Protein AF-A0A958QA02-F1 (afdb_monomer)

Nearest PDB structures (foldseek):
  5hbj-assembly1_A  TM=3.452E-01  e=5.730E+00  Homo sapiens

Foldseek 3Di:
DKDKDFDFDDDPPDPGGHTKAFPPPRHRIAIAQDAPPDCVVPVCVPVSQVVRWGFIDDPQAPDIKIWHKFFDDQLDDDPVVCCVVLVNDDLPDDPCNDDDPCPPPGDIDTDIGGDPVRQDDPPDQKHWDKDWDWAAPDWDADPDADVVRGIDGDHDTFTQAMAAAPCCLPFLQDPVCSRVVRRDDFLPCVVRVCSQQPPCVQVSCCVPPVDRGDPDGGPVVSQCQAFADPPPQFGDPGGGGIQMARNVQDADDPVPDDLCAVVVVHSNDPSNGHDSSHDRPSSD

Secondary structure (DSSP, 8-state):
--EEE--EEPPTT-SSPEEPEETTT--S-EEEPPP---TTT-S-HHHHHHTTPEEEEPTT-SSEEEEEEEE---S----HHHHHTTS---TTS-TT-S--TTTTS--EEEEEE--GGGTPPTT--EEEE-EEEEEEEEEEEEEEEETTEEEEEEEEEEEEEEESSTTIIIIIS-HHHHHHHHTS-GGGGGGGHHHHHS-SHHHHHHHHH-------SS-HHHHIIIII--TTTT--S--SS-EEEETTSPPPPGGG--TTGGGGT-TTSTTSS--TT--SS---

Sequence (284 aa):
VTESYSVEVLKKQKRKGAKITNAFTNANSFVKPVDNIGNKSIPDYVAYANSHIYNVNIPGCGQPGRMFVGQRADPFVVNLGETFDLVNLNPLGEPDAKPNTLADKNVTSMILEVHTDCLLAQGDTTIAAWTTASLRQKQTLRNKPRFLKSAKQKGDWIQVSRLANPLVNELVIGLKDKDRFNSSSPHKDAYFATYVTNPTLPELLELLFGVTAPNQFPRTDLVSIFLTGVEGLNKTNATAELMRLNTAIAPKAAAAQSNLGVLGGDTSGYPNGRRPGDDVVEFR

pLDDT: mean 91.75, std 7.35, range [47.09, 98.31]

Radius of gyration: 21.2 Å; Cα contacts (8 Å, |Δi|>4): 455; chains: 1; bounding box: 50×54×54 Å

Structure (mmCIF, N/CA/C/O backbone):
data_AF-A0A958QA02-F1
#
_entry.id   AF-A0A958QA02-F1
#
loop_
_atom_site.group_PDB
_atom_site.id
_atom_site.type_symbol
_atom_site.label_atom_id
_atom_site.label_alt_id
_atom_site.label_comp_id
_atom_site.label_asym_id
_atom_site.label_entity_id
_atom_site.label_seq_id
_atom_site.pdbx_PDB_ins_code
_atom_site.Cartn_x
_atom_site.Cartn_y
_atom_site.Cartn_z
_atom_site.occupancy
_atom_site.B_iso_or_equiv
_atom_site.auth_seq_id
_atom_site.auth_comp_id
_atom_site.auth_asym_id
_atom_site.auth_atom_id
_atom_site.pdbx_PDB_model_num
ATOM 1 N N . VAL A 1 1 ? 1.397 17.688 23.125 1.00 72.25 1 VAL A N 1
ATOM 2 C CA . VAL A 1 1 ? 0.070 17.609 22.465 1.00 72.25 1 VAL A CA 1
ATOM 3 C C . VAL A 1 1 ? -0.301 16.145 22.406 1.00 72.25 1 VAL A C 1
ATOM 5 O O . VAL A 1 1 ? 0.544 15.370 21.986 1.00 72.25 1 VAL A O 1
ATOM 8 N N . THR A 1 2 ? -1.490 15.760 22.863 1.00 85.81 2 THR A N 1
ATOM 9 C CA . THR A 1 2 ? -1.964 14.374 22.733 1.00 85.81 2 THR A CA 1
ATOM 10 C C . THR A 1 2 ? -2.726 14.239 21.425 1.00 85.81 2 THR A C 1
ATOM 12 O O . THR A 1 2 ? -3.693 14.969 21.196 1.00 85.81 2 THR A O 1
ATOM 15 N N . GLU A 1 3 ? -2.288 13.320 20.573 1.00 92.12 3 GLU A N 1
ATOM 16 C CA . GLU A 1 3 ? -2.967 12.978 19.328 1.00 92.12 3 GLU A CA 1
ATOM 17 C C . GLU A 1 3 ? -3.761 11.683 19.509 1.00 92.12 3 GLU A C 1
ATOM 19 O O . GLU A 1 3 ? -3.373 10.791 20.265 1.00 92.12 3 GLU A O 1
ATOM 24 N N . SER A 1 4 ? -4.905 11.585 18.837 1.00 95.50 4 SER A N 1
ATOM 25 C CA . SER A 1 4 ? -5.755 10.397 18.892 1.00 95.50 4 SER A CA 1
ATOM 26 C C . SER A 1 4 ? -6.396 10.121 17.542 1.00 95.50 4 SER A C 1
ATOM 28 O O . SER A 1 4 ? -6.506 11.018 16.704 1.00 95.50 4 SER A O 1
ATOM 30 N N . TYR A 1 5 ? -6.809 8.877 17.339 1.00 96.38 5 TYR A N 1
ATOM 31 C CA . TYR A 1 5 ? -7.404 8.403 16.099 1.00 96.38 5 TYR A CA 1
ATOM 32 C C . TYR A 1 5 ? -8.546 7.419 16.376 1.00 96.38 5 TYR A C 1
ATOM 34 O O . TYR A 1 5 ? -8.660 6.842 17.457 1.00 96.38 5 TYR A O 1
ATOM 42 N N . SER A 1 6 ? -9.407 7.237 15.379 1.00 96.50 6 SER A N 1
ATOM 43 C CA . SER A 1 6 ? -10.491 6.253 15.378 1.00 96.50 6 SER A CA 1
ATOM 44 C C . SER A 1 6 ? -10.566 5.603 14.006 1.00 96.50 6 SER A C 1
ATOM 46 O O . SER A 1 6 ? -10.344 6.285 13.005 1.00 96.50 6 SER A O 1
ATOM 48 N N . VAL A 1 7 ? -10.932 4.325 13.951 1.00 95.88 7 VAL A N 1
ATOM 49 C CA . VAL A 1 7 ? -11.058 3.579 12.694 1.00 95.88 7 VAL A CA 1
ATOM 50 C C . VAL A 1 7 ? -12.475 3.038 12.561 1.00 95.88 7 VAL A C 1
ATOM 52 O O . VAL A 1 7 ? -13.070 2.566 13.532 1.00 95.88 7 VAL A O 1
ATOM 55 N N . GLU A 1 8 ? -13.023 3.121 11.352 1.00 94.81 8 GLU A N 1
ATOM 56 C CA . GLU A 1 8 ? -14.350 2.616 11.015 1.00 94.81 8 GLU A CA 1
ATOM 57 C C . GLU A 1 8 ? -14.270 1.624 9.853 1.00 94.81 8 GLU A C 1
ATOM 59 O O . GLU A 1 8 ? -13.596 1.868 8.855 1.00 94.81 8 GLU A O 1
ATOM 64 N N . VAL A 1 9 ? -15.009 0.521 9.962 1.00 93.69 9 VAL A N 1
ATOM 65 C CA . VAL A 1 9 ? -15.193 -0.469 8.901 1.00 93.69 9 VAL A CA 1
ATOM 66 C C . VAL A 1 9 ? -16.443 -0.113 8.105 1.00 93.69 9 VAL A C 1
ATOM 68 O O . VAL A 1 9 ? -17.561 -0.131 8.632 1.00 93.69 9 VAL A O 1
ATOM 71 N N . LEU A 1 10 ? -16.274 0.178 6.816 1.00 90.25 10 LEU A N 1
ATOM 72 C CA . LEU A 1 10 ? -17.378 0.449 5.896 1.00 90.25 10 LEU A CA 1
ATOM 73 C C . LEU A 1 10 ? -17.644 -0.784 5.025 1.00 90.25 10 LEU A C 1
ATOM 75 O O . LEU A 1 10 ? -16.804 -1.182 4.226 1.00 90.25 10 LEU A O 1
ATOM 79 N N . LYS A 1 11 ? -18.837 -1.381 5.144 1.00 83.81 11 LYS A N 1
ATOM 80 C CA . LYS A 1 11 ? -19.302 -2.460 4.250 1.00 83.81 11 LYS A CA 1
ATOM 81 C C . LYS A 1 11 ? -20.267 -1.890 3.203 1.00 83.81 11 LYS A C 1
ATOM 83 O O . LY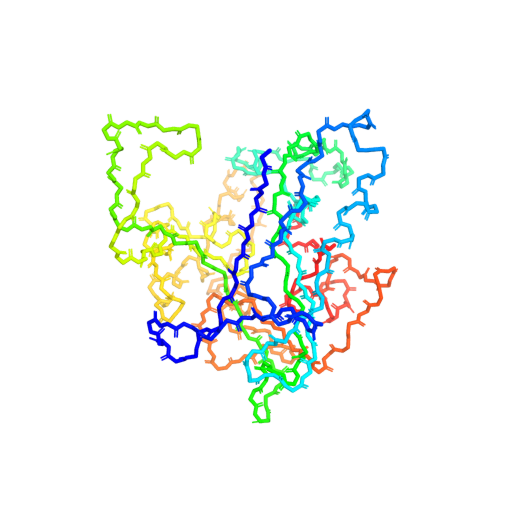S A 1 11 ? -21.168 -1.136 3.567 1.00 83.81 11 LYS A O 1
ATOM 88 N N . LYS A 1 12 ? -20.115 -2.279 1.928 1.00 71.75 12 LYS A N 1
ATOM 89 C CA . LYS A 1 12 ? -21.030 -1.960 0.804 1.00 71.75 12 LYS A CA 1
ATOM 90 C C . LYS A 1 12 ? -21.369 -0.460 0.645 1.00 71.75 12 LYS A C 1
ATOM 92 O O . LYS A 1 12 ? -22.537 -0.092 0.689 1.00 71.75 12 LYS A O 1
ATOM 97 N N . GLN A 1 13 ? -20.360 0.406 0.500 1.00 60.06 13 GLN A N 1
ATOM 98 C CA . GLN A 1 13 ? -20.522 1.862 0.282 1.00 60.06 13 GLN A CA 1
ATOM 99 C C . GLN A 1 13 ? -21.452 2.588 1.287 1.00 60.06 13 GLN A C 1
ATOM 101 O O . GLN A 1 13 ? -22.021 3.639 0.983 1.00 60.06 13 GLN A O 1
ATOM 106 N N . LYS A 1 14 ? -21.629 2.062 2.507 1.00 66.62 14 LYS A N 1
ATOM 107 C CA . LYS A 1 14 ? -22.383 2.767 3.555 1.00 66.62 14 LYS A CA 1
ATOM 108 C C . LYS A 1 14 ? -21.696 4.093 3.897 1.00 66.62 14 LYS A C 1
ATOM 110 O O . LYS A 1 14 ? -20.479 4.152 3.989 1.00 66.62 14 LYS A O 1
ATOM 115 N N . ARG A 1 15 ? -22.480 5.149 4.152 1.00 67.19 15 ARG A N 1
ATOM 116 C CA . ARG A 1 15 ? -21.966 6.486 4.533 1.00 67.19 15 ARG A CA 1
ATOM 117 C C . ARG A 1 15 ? -21.405 6.569 5.960 1.00 67.19 15 ARG A C 1
ATOM 119 O O . ARG A 1 15 ? -20.756 7.554 6.294 1.00 67.19 15 ARG A O 1
ATOM 126 N N . LYS A 1 16 ? -21.699 5.582 6.811 1.00 81.38 16 LYS A N 1
ATOM 127 C CA . LYS A 1 16 ? -21.184 5.466 8.182 1.00 81.38 16 LYS A CA 1
ATOM 128 C C . LYS A 1 16 ? -20.651 4.056 8.385 1.00 81.38 16 LYS A C 1
ATOM 130 O O . LYS A 1 16 ? -21.359 3.099 8.056 1.00 81.38 16 LYS A O 1
ATOM 135 N N . GLY A 1 17 ? -19.431 3.941 8.897 1.00 86.62 17 GLY A N 1
ATOM 136 C CA . GLY A 1 17 ? -18.848 2.652 9.232 1.00 86.62 17 GLY A CA 1
ATOM 137 C C . GLY A 1 17 ? -19.176 2.227 10.660 1.00 86.62 17 GLY A C 1
ATOM 138 O O . GLY A 1 17 ? -19.641 3.015 11.485 1.00 86.62 17 GLY A O 1
ATOM 139 N N . ALA A 1 18 ? -18.948 0.950 10.948 1.00 93.62 18 ALA A N 1
ATOM 140 C CA . ALA A 1 18 ? -18.939 0.444 12.313 1.00 93.62 18 ALA A CA 1
ATOM 141 C C . ALA A 1 18 ? -17.554 0.692 12.920 1.00 93.62 18 ALA A C 1
ATOM 143 O O . ALA A 1 18 ? -16.543 0.427 12.273 1.00 93.62 18 ALA A O 1
ATOM 144 N N . LYS A 1 19 ? -17.490 1.205 14.149 1.00 96.38 19 LYS A N 1
ATOM 145 C CA . LYS A 1 19 ? -16.215 1.549 14.790 1.00 96.38 19 LYS A CA 1
ATOM 146 C C . LYS A 1 19 ? -15.452 0.301 15.227 1.00 96.38 19 LYS A C 1
ATOM 148 O O . LYS A 1 19 ? -16.045 -0.596 15.818 1.00 96.38 19 LYS A O 1
ATOM 153 N N . ILE A 1 20 ? -14.145 0.290 14.988 1.00 97.44 20 ILE A N 1
ATOM 154 C CA . ILE A 1 20 ? -13.218 -0.626 15.659 1.00 97.44 20 ILE A CA 1
ATOM 155 C C . ILE A 1 20 ? -13.094 -0.185 17.123 1.00 97.44 20 ILE A C 1
ATOM 157 O O . ILE A 1 20 ? -12.997 1.015 17.404 1.00 97.44 20 ILE A O 1
ATOM 161 N N . THR A 1 21 ? -13.111 -1.138 18.054 1.00 98.19 21 THR A N 1
ATOM 162 C CA . THR A 1 21 ? -13.022 -0.861 19.496 1.00 98.19 21 THR A CA 1
ATOM 163 C C . THR A 1 21 ? -11.837 -1.572 20.129 1.00 98.19 21 THR A C 1
ATOM 165 O O . THR A 1 21 ? -11.432 -2.638 19.681 1.00 98.19 21 THR A O 1
ATOM 168 N N . ASN A 1 22 ? -11.280 -1.002 21.192 1.00 98.00 22 ASN A N 1
ATOM 169 C CA . ASN A 1 22 ? -10.289 -1.668 22.029 1.00 98.00 22 ASN A CA 1
ATOM 170 C C . ASN A 1 22 ? -10.894 -2.950 22.628 1.00 98.00 22 ASN A C 1
ATOM 172 O O . ASN A 1 22 ? -12.003 -2.905 23.162 1.00 98.00 22 ASN A O 1
ATOM 176 N N . ALA A 1 23 ? -10.170 -4.068 22.547 1.00 97.38 23 ALA A N 1
ATOM 177 C CA . ALA A 1 23 ? -10.667 -5.379 22.965 1.00 97.38 23 ALA A CA 1
ATOM 178 C C . ALA A 1 23 ? -10.941 -5.486 24.477 1.00 97.38 23 ALA A C 1
ATOM 180 O O . ALA A 1 23 ? -11.789 -6.272 24.887 1.00 97.38 23 ALA A O 1
ATOM 181 N N . PHE A 1 24 ? -10.262 -4.681 25.299 1.00 95.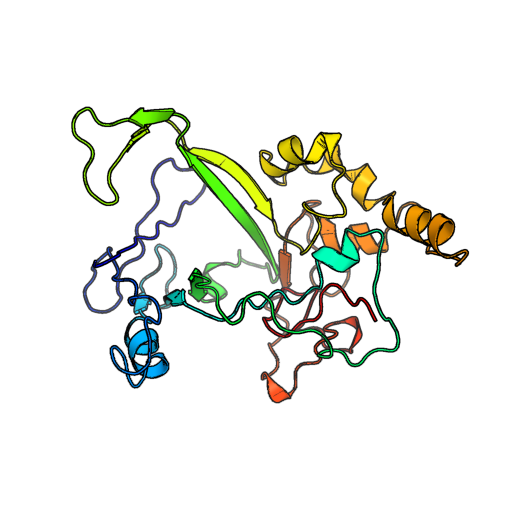88 24 PHE A N 1
ATOM 182 C CA . PHE A 1 24 ? -10.386 -4.710 26.759 1.00 95.88 24 PHE A CA 1
ATOM 183 C C . PHE A 1 24 ? -11.321 -3.624 27.292 1.00 95.88 24 PHE A C 1
ATOM 185 O O . PHE A 1 24 ? -12.119 -3.872 28.190 1.00 95.88 24 PHE A O 1
ATOM 192 N N . THR A 1 25 ? -11.225 -2.404 26.756 1.00 97.12 25 THR A N 1
ATOM 193 C CA . THR A 1 25 ? -11.946 -1.237 27.296 1.00 97.12 25 THR A CA 1
ATOM 194 C C . THR A 1 25 ? -13.200 -0.868 26.512 1.00 97.12 25 THR A C 1
ATOM 196 O O . THR A 1 25 ? -13.955 -0.004 26.951 1.00 97.12 25 THR A O 1
ATOM 199 N N . ASN A 1 26 ? -13.417 -1.460 25.332 1.00 96.94 26 ASN A N 1
ATOM 200 C CA . ASN A 1 26 ? -14.454 -1.071 24.367 1.00 96.94 26 ASN A CA 1
ATOM 201 C C . ASN A 1 26 ? -14.390 0.397 23.892 1.00 96.94 26 ASN A C 1
ATOM 203 O O . ASN A 1 26 ? -15.294 0.873 23.201 1.00 96.94 26 ASN A O 1
ATOM 207 N N . ALA A 1 27 ? -13.310 1.126 24.199 1.00 97.62 27 ALA A N 1
ATOM 208 C CA . ALA A 1 27 ? -13.096 2.475 23.691 1.00 97.62 27 ALA A CA 1
ATOM 209 C C . ALA A 1 27 ? -12.926 2.468 22.162 1.00 97.62 27 ALA A C 1
ATOM 211 O O . ALA A 1 27 ? -12.347 1.545 21.598 1.00 97.62 27 ALA A O 1
ATOM 212 N N . ASN A 1 28 ? -13.398 3.517 21.485 1.00 96.94 28 ASN A N 1
ATOM 213 C CA . ASN A 1 28 ? -13.300 3.674 20.024 1.00 96.94 28 ASN A CA 1
ATOM 214 C C . ASN A 1 28 ? -12.425 4.864 19.590 1.00 96.94 28 ASN A C 1
ATOM 216 O O . ASN A 1 28 ? -12.467 5.294 18.437 1.00 96.94 28 ASN A O 1
ATOM 220 N N . SER A 1 29 ? -11.658 5.399 20.538 1.00 97.38 29 SER A N 1
ATOM 221 C CA . SER A 1 29 ? -10.655 6.436 20.342 1.00 97.38 29 SER A CA 1
ATOM 222 C C . SER A 1 29 ? -9.355 5.931 20.948 1.00 97.38 29 SER A C 1
ATOM 224 O O . SER A 1 29 ? -9.337 5.499 22.100 1.00 97.38 29 SER A O 1
ATOM 226 N N . PHE A 1 30 ? -8.283 5.996 20.172 1.00 97.94 30 PHE A N 1
ATOM 227 C CA . PHE A 1 30 ? -6.978 5.436 20.499 1.00 97.94 30 PHE A CA 1
ATOM 228 C C . PHE A 1 30 ? -5.954 6.558 20.552 1.00 97.94 30 PHE A C 1
ATOM 230 O O . PHE A 1 30 ? -6.014 7.481 19.740 1.00 97.94 30 PHE A O 1
ATOM 237 N N . VAL A 1 31 ? -5.035 6.507 21.510 1.00 97.31 31 VAL A N 1
ATOM 238 C CA . VAL A 1 31 ? -3.968 7.505 21.618 1.00 97.31 31 VAL A CA 1
ATOM 239 C C . VAL A 1 31 ? -2.847 7.103 20.663 1.00 97.31 31 VAL A C 1
ATOM 241 O O . VAL A 1 31 ? -2.453 5.942 20.603 1.00 97.31 31 VAL A O 1
ATOM 244 N N . LYS A 1 32 ? -2.344 8.057 19.883 1.00 95.94 32 LYS A N 1
ATOM 245 C CA . LYS A 1 32 ? -1.116 7.880 19.103 1.00 95.94 32 LYS A CA 1
ATOM 246 C C . LYS A 1 32 ? 0.070 8.165 20.044 1.00 95.94 32 LYS A C 1
ATOM 248 O O . LYS A 1 32 ? 0.005 9.175 20.755 1.00 95.94 32 LYS A O 1
ATOM 253 N N . PRO A 1 33 ? 1.137 7.343 20.071 1.00 96.00 33 PRO A N 1
ATOM 254 C CA . PRO A 1 33 ? 2.356 7.717 20.770 1.00 96.00 33 PRO A CA 1
ATOM 255 C C . PRO A 1 33 ? 2.880 9.031 20.187 1.00 96.00 33 PRO A C 1
ATOM 257 O O . PRO A 1 33 ? 2.776 9.279 18.983 1.00 96.00 33 PRO A O 1
ATOM 260 N N . VAL A 1 34 ? 3.447 9.878 21.041 1.00 94.12 34 VAL A N 1
ATOM 261 C CA . VAL A 1 34 ? 4.144 11.081 20.572 1.00 94.12 34 VAL A CA 1
ATOM 262 C C . VAL A 1 34 ? 5.289 10.653 19.646 1.00 94.12 34 VAL A C 1
ATOM 264 O O . VAL A 1 34 ? 5.867 9.581 19.831 1.00 94.12 34 VAL A O 1
ATOM 267 N N . ASP A 1 35 ? 5.600 11.459 18.633 1.00 92.50 35 ASP A N 1
ATOM 268 C CA . ASP A 1 35 ? 6.756 11.206 17.766 1.00 92.50 35 ASP A CA 1
ATOM 269 C C . ASP A 1 35 ? 8.060 11.239 18.584 1.00 92.50 35 ASP A C 1
ATOM 271 O O . ASP A 1 35 ? 8.123 11.823 19.671 1.00 92.50 35 ASP A O 1
ATOM 275 N N . ASN A 1 36 ? 9.111 10.597 18.081 1.00 92.12 36 ASN A N 1
ATOM 276 C CA . ASN A 1 36 ? 10.398 10.547 18.757 1.00 92.12 36 ASN A CA 1
ATOM 277 C C . ASN A 1 36 ? 11.057 11.932 18.755 1.00 92.12 36 ASN A C 1
ATOM 279 O O . ASN A 1 36 ? 11.693 12.345 17.791 1.00 92.12 36 ASN A O 1
ATOM 283 N N . ILE A 1 37 ? 10.905 12.647 19.867 1.00 92.00 37 ILE A N 1
ATOM 284 C CA . ILE A 1 37 ? 11.483 13.978 20.099 1.00 92.00 37 ILE A CA 1
ATOM 285 C C . ILE A 1 37 ? 12.838 13.925 20.824 1.00 92.00 37 ILE A C 1
ATOM 287 O O . ILE A 1 37 ? 13.319 14.939 21.328 1.00 92.00 37 ILE A O 1
ATOM 291 N N . GLY A 1 38 ? 13.462 12.745 20.877 1.00 91.44 38 GLY A N 1
ATOM 292 C CA . GLY A 1 38 ? 14.819 12.551 21.368 1.00 91.44 38 GLY A CA 1
ATOM 293 C C . GLY A 1 38 ? 14.916 11.810 22.702 1.00 91.44 38 GLY A C 1
ATOM 294 O O . GLY A 1 38 ? 14.026 11.839 23.554 1.00 91.44 38 GLY A O 1
ATOM 295 N N . ASN A 1 39 ? 16.081 11.192 22.897 1.00 93.94 39 ASN A N 1
ATOM 296 C CA . ASN A 1 39 ? 16.377 10.271 23.997 1.00 93.94 39 ASN A CA 1
ATOM 297 C C . ASN A 1 39 ? 16.227 10.891 25.400 1.00 93.94 39 ASN A C 1
ATOM 299 O O . ASN A 1 39 ? 15.900 10.204 26.358 1.00 93.94 39 ASN A O 1
ATOM 303 N N . LYS A 1 40 ? 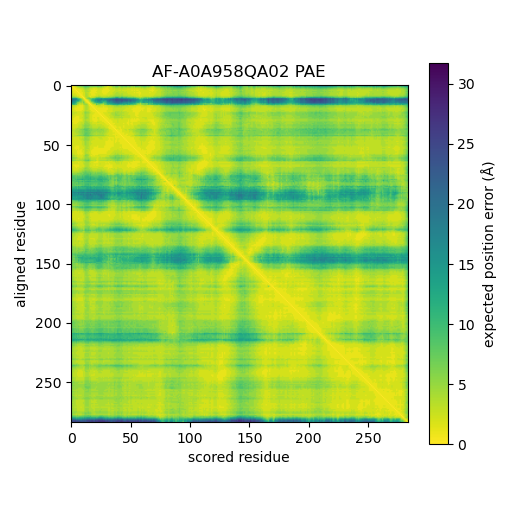16.441 12.208 25.542 1.00 95.56 40 LYS A N 1
ATOM 304 C CA . LYS A 1 40 ? 16.246 12.903 26.829 1.00 95.56 40 LYS A CA 1
ATOM 305 C C . LYS A 1 40 ? 14.775 12.958 27.248 1.00 95.56 40 LYS A C 1
ATOM 307 O O . LYS A 1 40 ? 14.487 12.975 28.438 1.00 95.56 40 LYS A O 1
ATOM 312 N N . SER A 1 41 ? 13.864 13.028 26.279 1.00 94.69 41 SER A N 1
ATOM 313 C CA . SER A 1 41 ? 12.424 13.085 26.526 1.00 94.69 41 SER A CA 1
ATOM 314 C C . SER A 1 41 ? 11.806 11.692 26.601 1.00 94.69 41 SER A C 1
ATOM 316 O O . SER A 1 41 ? 10.916 11.474 27.417 1.00 94.69 41 SER A O 1
ATOM 318 N N . ILE A 1 42 ? 12.266 10.763 25.756 1.00 94.81 42 ILE A N 1
ATOM 319 C CA . ILE A 1 42 ? 11.766 9.385 25.687 1.00 94.81 42 ILE A CA 1
ATOM 320 C C . ILE A 1 42 ? 12.973 8.436 25.550 1.00 94.81 42 ILE A C 1
ATOM 322 O O . ILE A 1 42 ? 13.394 8.163 24.426 1.00 94.81 42 ILE A O 1
ATOM 326 N N . PRO A 1 43 ? 13.552 7.952 26.667 1.00 96.19 43 PRO A N 1
ATOM 327 C CA . PRO A 1 43 ? 14.777 7.143 26.638 1.00 96.19 43 PRO A CA 1
ATOM 328 C C . PRO A 1 43 ? 14.643 5.804 25.902 1.00 96.19 43 PRO A C 1
ATOM 330 O O . PRO A 1 43 ? 15.569 5.357 25.237 1.00 96.19 43 PRO A O 1
ATOM 333 N N . ASP A 1 44 ? 13.475 5.167 25.996 1.00 96.25 44 ASP A N 1
ATOM 334 C CA . ASP A 1 44 ? 13.158 3.952 25.243 1.00 96.25 44 ASP A CA 1
ATOM 335 C C . ASP A 1 44 ? 11.921 4.197 24.378 1.00 96.25 44 ASP A C 1
ATOM 337 O O . ASP A 1 44 ? 10.779 3.898 24.745 1.00 96.25 44 ASP A O 1
ATOM 341 N N . TYR A 1 45 ? 12.155 4.815 23.217 1.00 94.56 45 TYR A N 1
ATOM 342 C CA . TYR A 1 45 ? 11.081 5.121 22.278 1.00 94.56 45 TYR A CA 1
ATOM 343 C C . TYR A 1 45 ? 10.389 3.861 21.753 1.00 94.56 45 TYR A C 1
ATOM 345 O O . TYR A 1 45 ? 9.181 3.878 21.519 1.00 94.56 45 TYR A O 1
ATOM 353 N N . VAL A 1 46 ? 11.130 2.762 21.575 1.00 93.94 46 VAL A N 1
ATOM 354 C CA . VAL A 1 46 ? 10.585 1.519 21.021 1.00 93.94 46 VAL A CA 1
ATOM 355 C C . VAL A 1 46 ? 9.604 0.894 22.006 1.00 93.94 46 VAL A C 1
ATOM 357 O O . VAL A 1 46 ? 8.465 0.619 21.621 1.00 93.94 46 VAL A O 1
ATOM 360 N N . ALA A 1 47 ? 9.986 0.735 23.276 1.00 96.94 47 ALA A N 1
ATOM 361 C CA . ALA A 1 47 ? 9.079 0.231 24.303 1.00 96.94 47 ALA A CA 1
ATOM 362 C C . ALA A 1 47 ? 7.866 1.158 24.489 1.00 96.94 47 ALA A C 1
ATOM 364 O O . ALA A 1 47 ? 6.725 0.686 24.524 1.00 96.94 47 ALA A O 1
ATOM 365 N N . TYR A 1 48 ? 8.086 2.479 24.517 1.00 96.62 48 TYR A N 1
ATOM 366 C CA . TYR A 1 48 ? 7.008 3.468 24.596 1.00 96.62 48 TYR A CA 1
ATOM 367 C C . TYR A 1 48 ? 6.019 3.341 23.430 1.00 96.62 48 TYR A C 1
ATOM 369 O O . TYR A 1 48 ? 4.812 3.212 23.649 1.00 96.62 48 TYR A O 1
ATOM 377 N N . ALA A 1 49 ? 6.497 3.321 22.187 1.00 96.44 49 ALA A N 1
ATOM 378 C CA . ALA A 1 49 ? 5.629 3.182 21.026 1.00 96.44 49 ALA A CA 1
ATOM 379 C C . ALA A 1 49 ? 4.918 1.817 21.002 1.00 96.44 49 ALA A C 1
ATOM 381 O O . ALA A 1 49 ? 3.738 1.755 20.662 1.00 96.44 49 ALA A O 1
ATOM 382 N N . ASN A 1 50 ? 5.588 0.731 21.401 1.00 97.19 50 ASN A N 1
ATOM 383 C CA . ASN A 1 50 ? 4.990 -0.607 21.449 1.00 97.19 50 ASN A CA 1
ATOM 384 C C . ASN A 1 50 ? 3.855 -0.721 22.477 1.00 97.19 50 ASN A C 1
ATOM 386 O O . ASN A 1 50 ? 2.900 -1.456 22.238 1.00 97.19 50 ASN A O 1
ATOM 390 N N . SER A 1 51 ? 3.883 0.062 23.561 1.00 96.94 51 SER A N 1
ATOM 391 C CA . SER A 1 51 ? 2.752 0.151 24.505 1.00 96.94 51 SER A CA 1
ATOM 392 C C . SER A 1 51 ? 1.470 0.755 23.900 1.00 96.94 51 SER A C 1
ATOM 394 O O . SER A 1 51 ? 0.406 0.672 24.510 1.00 96.94 51 SER A O 1
ATOM 396 N N . HIS A 1 52 ? 1.550 1.332 22.693 1.00 97.56 52 HIS A N 1
ATOM 397 C CA . HIS A 1 52 ? 0.413 1.865 21.933 1.00 97.56 52 HIS A CA 1
ATOM 398 C C . HIS A 1 52 ? -0.038 0.924 20.803 1.00 97.56 52 HIS A C 1
ATOM 400 O O . HIS A 1 52 ? -0.775 1.333 19.903 1.00 97.56 52 HIS A O 1
ATOM 406 N N . ILE A 1 53 ? 0.404 -0.337 20.823 1.00 98.12 53 ILE A N 1
ATOM 407 C CA . ILE A 1 53 ? -0.190 -1.396 20.006 1.00 98.12 53 ILE A CA 1
ATOM 408 C C . ILE A 1 53 ? -1.458 -1.862 20.718 1.00 98.12 53 ILE A C 1
ATOM 410 O O . ILE A 1 53 ? -1.418 -2.337 21.852 1.00 98.12 53 ILE A O 1
ATOM 414 N N . TYR A 1 54 ? -2.597 -1.720 20.050 1.00 98.31 54 TYR A N 1
ATOM 415 C CA . TYR A 1 54 ? -3.897 -2.043 20.622 1.00 98.31 54 TYR A CA 1
ATOM 416 C C . TYR A 1 54 ? -4.414 -3.370 20.082 1.00 98.31 54 TYR A C 1
ATOM 418 O O . TYR A 1 54 ? -4.535 -3.534 18.870 1.00 98.31 54 TYR A O 1
ATOM 426 N N . ASN A 1 55 ? -4.811 -4.273 20.978 1.00 98.31 55 ASN A N 1
ATOM 427 C CA . ASN A 1 55 ? -5.716 -5.364 20.621 1.00 98.31 55 ASN A CA 1
ATOM 428 C C . ASN A 1 55 ? -7.114 -4.782 20.399 1.00 98.31 55 ASN A C 1
ATOM 430 O O . ASN A 1 55 ? -7.597 -3.978 21.209 1.00 98.31 55 ASN A O 1
ATOM 434 N N . VAL A 1 56 ? -7.760 -5.166 19.302 1.00 98.31 56 VAL A N 1
ATOM 435 C CA . VAL A 1 56 ? -9.011 -4.555 18.856 1.00 98.31 56 VAL A CA 1
ATOM 436 C C . VAL A 1 56 ? -10.055 -5.579 18.429 1.00 98.31 56 VAL A C 1
ATOM 438 O O . VAL A 1 56 ? -9.737 -6.615 17.852 1.00 98.31 56 VAL A O 1
ATOM 441 N N . ASN A 1 57 ? -11.320 -5.235 18.657 1.00 97.88 57 ASN A N 1
ATOM 442 C CA . ASN A 1 57 ? -12.470 -5.919 18.085 1.00 97.88 57 ASN A CA 1
ATOM 443 C C . ASN A 1 57 ? -12.822 -5.248 16.752 1.00 97.88 57 ASN A C 1
ATOM 445 O O . ASN A 1 57 ? -13.115 -4.046 16.706 1.00 97.88 57 ASN A O 1
ATOM 449 N N . ILE A 1 58 ? -12.801 -6.022 15.667 1.00 96.75 58 ILE A N 1
ATOM 450 C CA . ILE A 1 58 ? -13.124 -5.545 14.319 1.00 96.75 58 ILE A CA 1
ATOM 451 C C . ILE A 1 58 ? -14.572 -5.943 13.989 1.00 96.75 58 ILE A C 1
ATOM 453 O O . ILE A 1 58 ? -14.899 -7.130 14.003 1.00 96.75 58 ILE A O 1
ATOM 457 N N . PRO A 1 59 ? -15.471 -4.992 13.670 1.00 94.62 59 PRO A N 1
ATOM 458 C CA . PRO A 1 59 ? -16.866 -5.305 13.373 1.00 94.62 59 PRO A CA 1
ATOM 459 C C . PRO A 1 59 ? -17.055 -6.349 12.264 1.00 94.62 59 PRO A C 1
ATOM 461 O O . PRO A 1 59 ? -16.706 -6.137 11.100 1.00 94.62 59 PRO A O 1
ATOM 464 N N . GLY A 1 60 ? -17.705 -7.460 12.617 1.00 91.75 60 GLY A N 1
ATOM 465 C CA . GLY A 1 60 ? -17.950 -8.578 11.707 1.00 91.75 60 GLY A CA 1
ATOM 466 C C . GLY A 1 60 ? -16.745 -9.496 11.496 1.00 91.75 60 GLY A C 1
ATOM 467 O O . GLY A 1 60 ? -16.751 -10.234 10.519 1.00 91.75 60 GLY A O 1
ATOM 468 N N . CYS A 1 61 ? -15.751 -9.432 12.380 1.00 93.94 61 CYS A N 1
ATOM 469 C CA . CYS A 1 61 ? -14.661 -10.387 12.504 1.00 93.94 61 CYS A CA 1
ATOM 470 C C . CYS A 1 61 ? -14.811 -11.112 13.847 1.00 93.94 61 CYS A C 1
ATOM 472 O O . CYS A 1 61 ? -14.966 -10.460 14.878 1.00 93.94 61 CYS A O 1
ATOM 474 N N . GLY A 1 62 ? -14.812 -12.447 13.832 1.00 93.19 62 GLY A N 1
ATOM 475 C CA . GLY A 1 62 ? -14.903 -13.250 15.058 1.00 93.19 62 GLY A CA 1
ATOM 476 C C . GLY A 1 62 ? -13.585 -13.340 15.831 1.00 93.19 62 GLY A C 1
ATOM 477 O O . GLY A 1 62 ? -13.586 -13.748 16.986 1.00 93.19 62 GLY A O 1
ATOM 478 N N . GLN A 1 63 ? -12.477 -12.951 15.196 1.00 93.44 63 GLN A N 1
ATOM 479 C CA . GLN A 1 63 ? -11.135 -12.991 15.766 1.00 93.44 63 GLN A CA 1
ATOM 480 C C . GLN A 1 63 ? -10.677 -11.583 16.174 1.00 93.44 63 GLN A C 1
ATOM 482 O O . GLN A 1 63 ? -11.041 -10.603 15.511 1.00 93.44 63 GLN A O 1
ATOM 487 N N . PRO A 1 64 ? -9.878 -11.446 17.246 1.00 92.12 64 PRO A N 1
ATOM 488 C CA . PRO A 1 64 ? -9.261 -10.170 17.578 1.00 92.12 64 PRO A CA 1
ATOM 489 C C . PRO A 1 64 ? -8.259 -9.759 16.490 1.00 92.12 64 PRO A C 1
ATOM 491 O O . PRO A 1 64 ? -7.625 -10.599 15.854 1.00 92.12 64 PRO A O 1
ATOM 494 N N . GLY A 1 65 ? -8.106 -8.452 16.293 1.00 97.25 65 GLY A N 1
ATOM 495 C CA . GLY A 1 65 ? -7.040 -7.869 15.478 1.00 97.25 65 GLY A CA 1
ATOM 496 C C . GLY A 1 65 ? -6.061 -7.063 16.325 1.00 97.25 65 GLY A C 1
ATOM 497 O O . GLY A 1 65 ? -6.262 -6.873 17.530 1.00 97.25 65 GLY A O 1
ATOM 498 N N . ARG A 1 66 ? -5.030 -6.519 15.677 1.00 98.12 66 ARG A N 1
ATOM 499 C CA . ARG A 1 66 ? -4.114 -5.541 16.283 1.00 98.12 66 ARG A CA 1
ATOM 500 C C . ARG A 1 66 ? -4.068 -4.271 15.455 1.00 98.12 66 ARG A C 1
ATOM 502 O O . ARG A 1 66 ? -4.228 -4.302 14.240 1.00 98.12 66 ARG A O 1
ATOM 509 N N . MET A 1 67 ? -3.852 -3.140 16.109 1.00 97.81 67 MET A N 1
ATOM 510 C CA . MET A 1 67 ? -3.801 -1.846 15.443 1.00 97.81 67 MET A CA 1
ATOM 511 C C . MET A 1 67 ? -2.719 -0.962 16.047 1.00 97.81 67 MET A C 1
ATOM 513 O O . MET A 1 67 ? -2.526 -0.941 17.264 1.00 97.81 67 MET A O 1
ATOM 517 N N . PHE A 1 68 ? -2.039 -0.208 15.191 1.00 97.75 68 PHE A N 1
ATOM 518 C CA . PHE A 1 68 ? -1.028 0.759 15.586 1.00 97.75 68 PHE A CA 1
ATOM 519 C C . PHE A 1 68 ? -1.047 1.968 14.647 1.00 97.75 68 PHE A C 1
ATOM 521 O O . PHE A 1 68 ? -1.109 1.818 13.429 1.00 97.75 68 PHE A O 1
ATOM 528 N N . VAL A 1 69 ? -0.949 3.170 15.212 1.00 97.75 69 VAL A N 1
ATOM 529 C CA . VAL A 1 69 ? -0.646 4.395 14.464 1.00 97.75 69 VAL A CA 1
ATOM 530 C C . VAL A 1 69 ? 0.466 5.111 15.202 1.00 97.75 69 VAL A C 1
ATOM 532 O O . VAL A 1 69 ? 0.313 5.363 16.391 1.00 97.75 69 VAL A O 1
ATOM 535 N N . GLY A 1 70 ? 1.563 5.442 14.527 1.00 95.69 70 GLY A N 1
ATOM 536 C CA . GLY A 1 70 ? 2.715 6.103 15.145 1.00 95.69 70 GLY A CA 1
ATOM 537 C C . GLY A 1 70 ? 3.969 6.037 14.279 1.00 95.69 70 GLY A C 1
ATOM 538 O O . GLY A 1 70 ? 3.931 5.509 13.166 1.00 95.69 70 GLY A O 1
ATOM 539 N N . GLN A 1 71 ? 5.079 6.581 14.777 1.00 93.81 71 GLN A N 1
ATOM 540 C CA . GLN A 1 71 ? 6.313 6.673 13.998 1.00 93.81 71 GLN A CA 1
ATOM 541 C C . GLN A 1 71 ? 6.948 5.297 13.752 1.00 93.81 71 GLN A C 1
ATOM 543 O O . GLN A 1 71 ? 7.176 4.532 14.695 1.00 93.81 71 GLN A O 1
ATOM 548 N N . ARG A 1 72 ? 7.260 4.990 12.492 1.00 92.44 72 ARG A N 1
ATOM 549 C CA . ARG A 1 72 ? 8.052 3.826 12.055 1.00 92.44 72 ARG A CA 1
ATOM 550 C C . ARG A 1 72 ? 8.927 4.238 10.877 1.00 92.44 72 ARG A C 1
ATOM 552 O O . ARG A 1 72 ? 8.610 5.213 10.208 1.00 92.44 72 ARG A O 1
ATOM 559 N N . ALA A 1 73 ? 10.010 3.505 10.635 1.00 89.31 73 ALA A N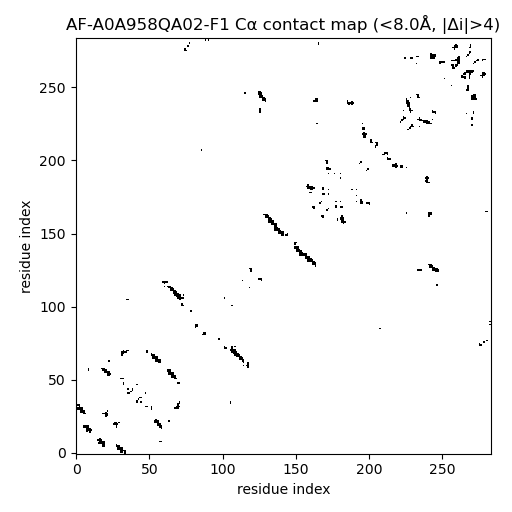 1
ATOM 560 C CA . ALA A 1 73 ? 10.758 3.659 9.392 1.00 89.31 73 ALA A CA 1
ATOM 561 C C . ALA A 1 73 ? 9.844 3.332 8.199 1.00 89.31 73 ALA A C 1
ATOM 563 O O . ALA A 1 73 ? 9.040 2.400 8.284 1.00 89.31 73 ALA A O 1
ATOM 564 N N . ASP A 1 74 ? 9.955 4.107 7.121 1.00 88.25 74 ASP A N 1
ATOM 565 C CA . ASP A 1 74 ? 9.225 3.824 5.887 1.00 88.25 74 ASP A CA 1
ATOM 566 C C . ASP A 1 74 ? 9.797 2.554 5.234 1.00 88.25 74 ASP A C 1
ATOM 568 O O . ASP A 1 74 ? 11.014 2.474 5.051 1.00 88.25 74 ASP A O 1
ATOM 572 N N . PRO A 1 75 ? 8.969 1.545 4.910 1.00 85.81 75 PRO A N 1
ATOM 573 C CA . PRO A 1 75 ? 9.439 0.328 4.261 1.00 85.81 75 PRO A CA 1
ATOM 574 C C . PRO A 1 75 ? 9.604 0.479 2.741 1.00 85.81 75 PRO A C 1
ATOM 576 O O . PRO A 1 75 ? 9.907 -0.499 2.064 1.00 85.81 75 PRO A O 1
ATOM 579 N N . PHE A 1 76 ? 9.305 1.634 2.143 1.00 84.56 76 PHE A N 1
ATOM 580 C CA . PHE A 1 76 ? 9.476 1.868 0.712 1.00 84.56 76 PHE A CA 1
ATOM 581 C C . PHE A 1 76 ? 10.835 2.509 0.419 1.00 84.56 76 PHE A C 1
ATOM 583 O O . PHE A 1 76 ? 11.020 3.718 0.538 1.00 84.56 76 PHE A O 1
ATOM 590 N N . VAL A 1 77 ? 11.792 1.662 0.040 1.00 79.44 77 VAL A N 1
ATOM 591 C CA . VAL A 1 77 ? 13.166 2.060 -0.276 1.00 79.44 77 VAL A CA 1
ATOM 592 C C . VAL A 1 77 ? 13.300 2.242 -1.785 1.00 79.44 77 VAL A C 1
ATOM 594 O O . VAL A 1 77 ? 13.141 1.289 -2.540 1.00 79.44 77 VAL A O 1
ATOM 597 N N . VAL A 1 78 ? 13.560 3.474 -2.226 1.00 79.62 78 VAL A N 1
ATOM 598 C CA . VAL A 1 78 ? 13.850 3.803 -3.630 1.00 79.62 78 VAL A CA 1
ATOM 599 C C . VAL A 1 78 ? 14.518 5.179 -3.730 1.00 79.62 78 VAL A C 1
ATOM 601 O O . VAL A 1 78 ? 14.144 6.124 -3.031 1.00 79.62 78 VAL A O 1
ATOM 604 N N . ASN A 1 79 ? 15.479 5.327 -4.644 1.00 81.06 79 ASN A N 1
ATOM 605 C CA . ASN A 1 79 ? 16.141 6.604 -4.920 1.00 81.06 79 ASN A CA 1
ATOM 606 C C . ASN A 1 79 ? 15.287 7.466 -5.860 1.00 81.06 79 ASN A C 1
ATOM 608 O O . ASN A 1 79 ? 15.625 7.633 -7.030 1.00 81.06 79 ASN A O 1
ATOM 612 N N . LEU A 1 80 ? 14.164 8.010 -5.370 1.00 81.94 80 LEU A N 1
ATOM 613 C CA . LEU A 1 80 ? 13.207 8.752 -6.212 1.00 81.94 80 LEU A CA 1
ATOM 614 C C . LEU A 1 80 ? 13.854 9.922 -6.963 1.00 81.94 80 LEU A C 1
ATOM 616 O O . LEU A 1 80 ? 13.566 10.112 -8.138 1.00 81.94 80 LEU A O 1
ATOM 620 N N . GLY A 1 81 ? 14.724 10.691 -6.301 1.00 81.19 81 GLY A N 1
ATOM 621 C CA . GLY A 1 81 ? 15.396 11.837 -6.922 1.00 81.19 81 GLY A CA 1
ATOM 622 C C . GLY A 1 81 ? 16.190 11.427 -8.159 1.00 81.19 81 GLY A C 1
ATOM 623 O O . GLY A 1 81 ? 15.921 11.922 -9.242 1.00 81.19 81 GLY A O 1
ATOM 624 N N . GLU A 1 82 ? 17.093 10.462 -8.003 1.00 82.62 82 GLU A N 1
ATOM 625 C CA . GLU A 1 82 ? 17.925 9.916 -9.084 1.00 82.62 82 GLU A CA 1
ATOM 626 C C . GLU A 1 82 ? 17.091 9.189 -10.148 1.00 82.62 82 GLU A C 1
ATOM 628 O O . GLU A 1 82 ? 17.321 9.346 -11.342 1.00 82.62 82 GLU A O 1
ATOM 633 N N . THR A 1 83 ? 16.064 8.445 -9.729 1.00 82.44 83 THR A N 1
ATOM 634 C CA . THR A 1 83 ? 15.146 7.747 -10.645 1.00 82.44 83 THR A CA 1
ATOM 635 C C . THR A 1 83 ? 14.435 8.736 -11.569 1.00 82.44 83 THR A C 1
ATOM 637 O O . THR A 1 83 ? 14.352 8.511 -12.775 1.00 82.44 83 THR A O 1
ATOM 640 N N . PHE A 1 84 ? 13.924 9.842 -11.019 1.00 82.75 84 PHE A N 1
ATOM 641 C CA . PHE A 1 84 ? 13.211 10.864 -11.790 1.00 82.75 84 PHE A CA 1
ATOM 642 C C . PHE A 1 84 ? 14.134 11.910 -12.431 1.00 82.75 84 PHE A C 1
ATOM 644 O O . PHE A 1 84 ? 13.686 12.639 -13.316 1.00 82.75 84 PHE A O 1
ATOM 651 N N . ASP A 1 85 ? 15.414 11.940 -12.064 1.00 83.19 85 ASP A N 1
ATOM 652 C CA . ASP A 1 85 ? 16.488 12.651 -12.764 1.00 83.19 85 ASP A CA 1
ATOM 653 C C . ASP A 1 85 ? 17.034 11.793 -13.917 1.00 83.19 85 ASP A C 1
ATOM 655 O O . ASP A 1 85 ? 18.209 11.454 -13.966 1.00 83.19 85 ASP A O 1
ATOM 659 N N . LEU A 1 86 ? 16.147 11.375 -14.829 1.00 82.81 86 LEU A N 1
ATOM 660 C CA . LEU A 1 86 ? 16.496 10.568 -16.008 1.00 82.81 86 LEU A CA 1
ATOM 661 C C . LEU A 1 86 ? 17.275 9.276 -15.681 1.00 82.81 86 LEU A C 1
ATOM 663 O O . LEU A 1 86 ? 18.164 8.881 -16.431 1.00 82.81 86 LEU A O 1
ATOM 667 N N . VAL A 1 87 ? 16.896 8.584 -14.599 1.00 81.56 87 VAL A N 1
ATOM 668 C CA . VAL A 1 87 ? 17.489 7.295 -14.191 1.00 81.56 87 VAL A CA 1
ATOM 669 C C . VAL A 1 87 ? 18.997 7.424 -13.909 1.00 81.56 87 VAL A C 1
ATOM 671 O O . VAL A 1 87 ? 19.821 6.633 -14.361 1.00 81.56 87 VAL A O 1
ATOM 674 N N . 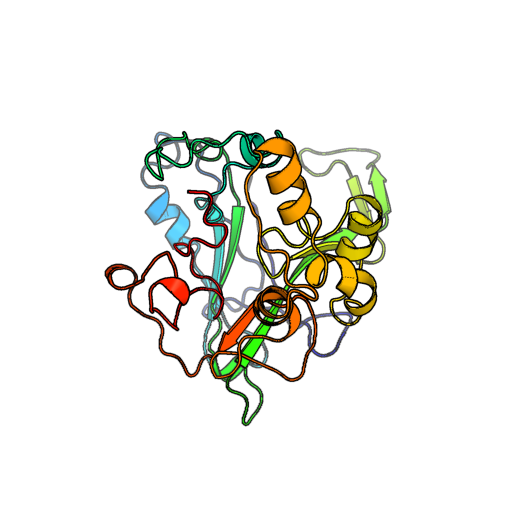ASN A 1 88 ? 19.366 8.436 -13.125 1.00 83.44 88 ASN A N 1
ATOM 675 C CA . ASN A 1 88 ? 20.736 8.745 -12.711 1.00 83.44 88 ASN A CA 1
ATOM 676 C C . ASN A 1 88 ? 21.215 7.841 -11.557 1.00 83.44 88 ASN A C 1
ATOM 678 O O . ASN A 1 88 ? 21.549 8.294 -10.461 1.00 83.44 88 ASN A O 1
ATOM 682 N N . LEU A 1 89 ? 21.177 6.532 -11.791 1.00 79.81 89 LEU A N 1
ATOM 683 C CA . LEU A 1 89 ? 21.509 5.498 -10.814 1.00 79.81 89 LEU A CA 1
ATOM 684 C C . LEU A 1 89 ? 22.918 4.939 -11.050 1.00 79.81 89 LEU A C 1
ATOM 686 O O . LEU A 1 89 ? 23.461 5.017 -12.150 1.00 79.81 89 LEU A O 1
ATOM 690 N N . ASN A 1 90 ? 23.506 4.341 -10.010 1.00 78.44 90 ASN A N 1
ATOM 691 C CA . ASN A 1 90 ? 24.726 3.542 -10.136 1.00 78.44 90 ASN A CA 1
ATOM 692 C C . ASN A 1 90 ? 24.365 2.047 -10.060 1.00 78.44 90 ASN A C 1
ATOM 694 O O . ASN A 1 90 ? 24.322 1.519 -8.947 1.00 78.44 90 ASN A O 1
ATOM 698 N N . PRO A 1 91 ? 24.128 1.370 -11.199 1.00 72.75 91 PRO A N 1
ATOM 699 C CA . PRO A 1 91 ? 23.708 -0.037 -11.220 1.00 72.75 91 PRO A CA 1
ATOM 700 C C . PRO A 1 91 ? 24.760 -0.991 -10.623 1.00 72.75 91 PRO A C 1
ATOM 702 O O . PRO A 1 91 ? 24.454 -2.051 -10.092 1.00 72.75 91 PRO A O 1
ATOM 705 N N . LEU A 1 92 ? 26.035 -0.590 -10.632 1.00 78.19 92 LEU A N 1
ATOM 706 C CA . LEU A 1 92 ? 27.135 -1.376 -10.060 1.00 78.19 92 LEU A CA 1
ATOM 707 C C . LEU A 1 92 ? 27.399 -1.061 -8.578 1.00 78.19 92 LEU A C 1
ATOM 709 O O . LEU A 1 92 ? 28.363 -1.566 -8.003 1.00 78.19 92 LEU A O 1
ATOM 713 N N . GLY A 1 93 ? 26.613 -0.166 -7.979 1.00 74.31 93 GLY A N 1
ATOM 714 C CA . GLY A 1 93 ? 26.762 0.233 -6.584 1.00 74.31 93 GLY A CA 1
ATOM 715 C C . GLY A 1 93 ? 26.204 -0.801 -5.609 1.00 74.31 93 GLY A C 1
ATOM 716 O O . GLY A 1 93 ? 25.312 -1.579 -5.938 1.00 74.31 93 GLY A O 1
ATOM 717 N N . GLU A 1 94 ? 26.698 -0.767 -4.369 1.00 79.12 94 GLU A N 1
ATOM 718 C CA . GLU A 1 94 ? 26.098 -1.555 -3.292 1.00 79.12 94 GLU A CA 1
ATOM 719 C C . GLU A 1 94 ? 24.638 -1.122 -3.044 1.00 79.12 94 GLU A C 1
ATOM 721 O O . GLU A 1 94 ? 24.329 0.071 -3.148 1.00 79.12 94 GLU A O 1
ATOM 726 N N . PRO A 1 95 ? 23.742 -2.042 -2.650 1.00 71.50 95 PRO A N 1
ATOM 727 C CA . PRO A 1 95 ? 22.305 -1.761 -2.535 1.00 71.50 95 PRO A CA 1
ATOM 728 C C . PRO A 1 95 ? 21.961 -0.642 -1.549 1.00 71.50 95 PRO A C 1
ATOM 730 O O . PRO A 1 95 ? 21.031 0.128 -1.773 1.00 71.50 95 PRO A O 1
ATOM 733 N N . ASP A 1 96 ? 22.765 -0.516 -0.494 1.00 75.56 96 ASP A N 1
ATOM 734 C CA . ASP A 1 96 ? 22.605 0.477 0.570 1.00 75.56 96 ASP A CA 1
ATOM 735 C C . ASP A 1 96 ? 23.642 1.611 0.461 1.00 75.56 96 ASP A C 1
ATOM 737 O O . ASP A 1 96 ? 23.960 2.287 1.441 1.00 75.56 96 ASP A O 1
ATOM 741 N N . ALA A 1 97 ? 24.206 1.838 -0.732 1.00 80.50 97 ALA A N 1
ATOM 742 C CA . ALA A 1 97 ? 25.239 2.855 -0.944 1.00 80.50 97 ALA A CA 1
ATOM 743 C C . ALA A 1 97 ? 24.733 4.299 -0.769 1.00 80.50 97 ALA A C 1
ATOM 745 O O . ALA A 1 97 ? 25.538 5.232 -0.686 1.00 80.50 97 ALA A O 1
ATOM 746 N N . LYS A 1 98 ? 23.411 4.511 -0.743 1.00 82.62 98 LYS A N 1
ATOM 747 C CA . LYS A 1 98 ? 22.795 5.837 -0.628 1.00 82.62 98 LYS A CA 1
ATOM 748 C C . LYS A 1 98 ? 22.239 6.077 0.780 1.00 82.62 98 LYS A C 1
ATOM 750 O O . LYS A 1 98 ? 21.589 5.199 1.343 1.00 82.62 98 LYS A O 1
ATOM 755 N N . PRO A 1 99 ? 22.438 7.279 1.356 1.00 84.19 99 PRO A N 1
ATOM 756 C CA . PRO A 1 99 ? 21.847 7.623 2.644 1.00 84.19 99 PRO A CA 1
ATOM 757 C C . PRO A 1 99 ? 20.315 7.593 2.607 1.00 84.19 99 PRO A C 1
ATOM 759 O O . PRO A 1 99 ? 19.693 8.137 1.693 1.00 84.19 99 PRO A O 1
ATOM 762 N N . ASN A 1 100 ? 19.697 7.050 3.656 1.00 85.44 100 ASN A N 1
ATOM 763 C CA . ASN A 1 100 ? 18.250 7.122 3.838 1.00 85.44 100 ASN A CA 1
ATOM 764 C C . ASN A 1 100 ? 17.815 8.569 4.141 1.00 85.44 100 ASN A C 1
ATOM 766 O O . ASN A 1 100 ? 17.973 9.061 5.259 1.00 85.44 100 ASN A O 1
ATOM 770 N N . THR A 1 101 ? 17.217 9.235 3.152 1.00 87.00 101 THR A N 1
ATOM 771 C CA . THR A 1 101 ? 16.737 10.627 3.250 1.00 87.00 101 THR A CA 1
ATOM 772 C C . THR A 1 101 ? 15.527 10.813 4.175 1.00 87.00 101 THR A C 1
ATOM 774 O O . THR A 1 101 ? 15.157 11.947 4.483 1.00 87.00 101 THR A O 1
ATOM 777 N N . LEU A 1 102 ? 14.925 9.716 4.646 1.00 88.31 102 LEU A N 1
ATOM 778 C CA . LEU A 1 102 ? 13.838 9.707 5.625 1.00 88.31 102 LEU A CA 1
ATOM 779 C C . LEU A 1 102 ? 14.319 9.422 7.055 1.00 88.31 102 LEU A C 1
ATOM 781 O O . LEU A 1 102 ? 13.511 9.500 7.979 1.00 88.31 102 LEU A O 1
ATOM 785 N N . ALA A 1 103 ? 15.601 9.100 7.268 1.00 85.56 103 ALA A N 1
ATOM 786 C CA . ALA A 1 103 ? 16.115 8.684 8.578 1.00 85.56 103 ALA A CA 1
ATOM 787 C C . ALA A 1 103 ? 15.918 9.739 9.683 1.00 85.56 103 ALA A C 1
ATOM 789 O O . ALA A 1 103 ? 15.764 9.390 10.852 1.00 85.56 103 ALA A O 1
ATOM 790 N N . ASP A 1 104 ? 15.889 11.022 9.319 1.00 83.06 104 ASP A N 1
ATOM 791 C CA . ASP A 1 104 ? 15.669 12.156 10.219 1.00 83.06 104 ASP A CA 1
ATOM 792 C C . ASP A 1 104 ? 14.234 12.719 10.141 1.00 83.06 104 ASP A C 1
ATOM 794 O O . ASP A 1 104 ? 13.962 13.813 10.644 1.00 83.06 104 ASP A O 1
ATOM 798 N N . LYS A 1 105 ? 13.306 12.002 9.492 1.00 88.06 105 LYS A N 1
ATOM 799 C CA . LYS A 1 105 ? 11.917 12.431 9.285 1.00 88.06 105 LYS A CA 1
ATOM 800 C C . LYS A 1 105 ? 10.938 11.624 10.135 1.00 88.06 105 LYS A C 1
ATOM 802 O O . LYS A 1 105 ? 11.100 10.430 10.388 1.00 88.06 105 LYS A O 1
ATOM 807 N N . ASN A 1 106 ? 9.849 12.278 10.533 1.00 88.12 106 ASN A N 1
ATOM 808 C CA . ASN A 1 106 ? 8.749 11.622 11.237 1.00 88.12 106 ASN A CA 1
ATOM 809 C C . ASN A 1 106 ? 7.775 10.996 10.234 1.00 88.12 106 ASN A C 1
ATOM 811 O O . ASN A 1 106 ? 6.843 11.648 9.764 1.00 88.12 106 ASN A O 1
ATOM 815 N N . VAL A 1 107 ? 7.974 9.714 9.932 1.00 92.25 107 VAL A N 1
ATOM 816 C CA . VAL A 1 107 ? 7.044 8.922 9.116 1.00 92.25 107 VAL A CA 1
ATOM 817 C C . VAL A 1 107 ? 5.999 8.274 10.025 1.00 92.25 107 VAL A C 1
ATOM 819 O O . VAL A 1 107 ? 6.309 7.383 10.814 1.00 92.25 107 VAL A O 1
ATOM 822 N N . THR A 1 108 ? 4.743 8.726 9.938 1.00 94.00 108 THR A N 1
ATOM 823 C CA . THR A 1 108 ? 3.623 8.120 10.680 1.00 94.00 108 THR A CA 1
ATOM 824 C C . THR A 1 108 ? 3.038 6.958 9.885 1.00 94.00 108 THR A C 1
ATOM 826 O O . THR A 1 108 ? 2.435 7.162 8.836 1.00 94.00 108 THR A O 1
ATOM 829 N N . SER A 1 109 ? 3.160 5.746 10.417 1.00 94.62 109 SER A N 1
ATOM 830 C CA . SER A 1 109 ? 2.549 4.544 9.848 1.00 94.62 109 SER A CA 1
ATOM 831 C C . SER A 1 109 ? 1.173 4.284 10.446 1.00 94.62 109 SER A C 1
ATOM 833 O O . SER A 1 109 ? 0.977 4.473 11.646 1.00 94.62 109 SER A O 1
ATOM 835 N N . MET A 1 110 ? 0.238 3.810 9.621 1.00 95.88 110 MET A N 1
ATOM 836 C CA . MET A 1 110 ? -1.053 3.265 10.047 1.00 95.88 110 MET A CA 1
ATOM 837 C C . MET A 1 110 ? -1.063 1.769 9.740 1.00 95.88 110 MET A C 1
ATOM 839 O O . MET A 1 110 ? -0.959 1.379 8.581 1.00 95.88 110 MET A O 1
ATOM 843 N N . ILE A 1 111 ? -1.155 0.935 10.773 1.00 96.62 111 ILE A N 1
ATOM 844 C CA . ILE A 1 111 ? -1.009 -0.519 10.677 1.00 96.62 111 ILE A CA 1
ATOM 845 C C . ILE A 1 111 ? -2.249 -1.174 11.277 1.00 96.62 111 ILE A C 1
ATOM 847 O O . ILE A 1 111 ? -2.633 -0.883 12.412 1.00 96.62 111 ILE A O 1
ATOM 851 N N . LEU A 1 112 ? -2.855 -2.076 10.509 1.00 97.06 112 LEU A N 1
ATOM 852 C CA . LEU A 1 112 ? -3.979 -2.898 10.931 1.00 97.06 112 LEU A CA 1
ATOM 853 C C . LEU A 1 112 ? -3.667 -4.360 10.614 1.00 97.06 112 LEU A C 1
ATOM 855 O O . LEU A 1 112 ? -3.422 -4.716 9.466 1.00 97.06 112 LEU A O 1
ATOM 859 N N . GLU A 1 113 ? -3.708 -5.193 11.642 1.00 96.75 113 GLU A N 1
ATOM 860 C CA . GLU A 1 113 ? -3.642 -6.642 11.542 1.00 96.75 113 GLU A CA 1
ATOM 861 C C . GLU A 1 113 ? -5.054 -7.210 11.647 1.00 96.75 113 GLU A C 1
ATOM 863 O O . GLU A 1 113 ? -5.773 -6.954 12.619 1.00 96.75 113 GLU A O 1
ATOM 868 N N . VAL A 1 114 ? -5.441 -7.982 10.636 1.00 96.06 114 VAL A N 1
ATOM 869 C CA . VAL A 1 114 ? -6.760 -8.601 10.526 1.00 96.06 114 VAL A CA 1
ATOM 870 C C . VAL A 1 114 ? -6.571 -10.082 10.249 1.00 96.06 114 VAL A C 1
ATOM 872 O O . VAL A 1 114 ? -5.773 -10.456 9.392 1.00 96.06 114 VAL A O 1
ATOM 875 N N . HIS A 1 115 ? -7.330 -10.919 10.947 1.00 93.50 115 HIS A N 1
ATOM 876 C CA . HIS A 1 115 ? -7.350 -12.348 10.673 1.00 93.50 115 HIS A CA 1
ATOM 877 C C . HIS A 1 115 ? -7.904 -12.630 9.264 1.00 93.50 115 HIS A C 1
ATOM 879 O O . HIS A 1 115 ? -8.894 -12.020 8.849 1.00 93.50 115 HIS A O 1
ATOM 885 N N . THR A 1 116 ? -7.299 -13.568 8.532 1.00 91.44 116 THR A N 1
ATOM 886 C CA . THR A 1 116 ? -7.663 -13.902 7.140 1.00 91.44 116 THR A CA 1
ATOM 887 C C . THR A 1 116 ? -9.115 -14.363 7.000 1.00 91.44 116 THR A C 1
ATOM 889 O O . THR A 1 116 ? -9.799 -13.924 6.075 1.00 91.44 116 THR A O 1
ATOM 892 N N . ASP A 1 117 ? -9.624 -15.133 7.967 1.00 88.75 117 ASP A N 1
ATOM 893 C CA . ASP A 1 117 ? -11.036 -15.563 8.045 1.00 88.75 117 ASP A CA 1
ATOM 894 C C . ASP A 1 117 ? -12.048 -14.405 8.019 1.00 88.75 117 ASP A C 1
ATOM 896 O O . ASP A 1 117 ? -13.227 -14.605 7.742 1.00 88.75 117 ASP A O 1
ATOM 900 N N . CYS A 1 118 ? -11.609 -13.184 8.326 1.00 91.75 118 CYS A N 1
ATOM 901 C CA . CYS A 1 118 ? -12.460 -11.999 8.331 1.00 91.75 118 CYS A CA 1
ATOM 902 C C . CYS A 1 118 ? -12.437 -11.219 7.010 1.00 91.75 118 CYS A C 1
ATOM 904 O O . CYS A 1 118 ? -13.201 -10.262 6.858 1.00 91.75 118 CYS A O 1
ATOM 906 N N . LEU A 1 119 ? -11.554 -11.592 6.082 1.00 91.56 119 LEU A N 1
ATOM 907 C CA . LEU A 1 119 ? -11.344 -10.905 4.807 1.00 91.56 119 LEU A CA 1
ATOM 908 C C . LEU A 1 119 ? -11.779 -11.739 3.598 1.00 91.56 119 LEU A C 1
ATOM 910 O O . LEU A 1 119 ? -12.172 -11.161 2.586 1.00 91.56 119 LEU A O 1
ATOM 914 N N . LEU A 1 120 ? -11.715 -13.067 3.694 1.00 90.81 120 LEU A N 1
ATOM 915 C CA . LEU A 1 120 ? -12.050 -13.968 2.592 1.00 90.81 120 LEU A CA 1
ATOM 916 C C . LEU A 1 120 ? -13.559 -14.208 2.499 1.00 90.81 120 LEU A C 1
ATOM 918 O O . LEU A 1 120 ? -14.242 -14.402 3.507 1.00 90.81 120 LEU A O 1
ATOM 922 N N . ALA A 1 121 ? -14.080 -14.231 1.273 1.00 85.94 121 ALA A N 1
ATOM 923 C CA . ALA A 1 121 ? -15.385 -14.822 1.015 1.00 85.94 121 ALA A CA 1
ATOM 924 C C . ALA A 1 121 ? -15.271 -16.355 0.993 1.00 85.94 121 ALA A C 1
ATOM 926 O O . ALA A 1 121 ? -14.191 -16.919 0.816 1.00 85.94 121 ALA A O 1
ATOM 927 N N . GLN A 1 122 ? -16.395 -17.046 1.185 1.00 85.19 122 GLN A N 1
ATOM 928 C CA . GLN A 1 122 ? -16.415 -18.507 1.176 1.00 85.19 122 GLN A CA 1
ATOM 929 C C . GLN A 1 122 ? -15.918 -19.048 -0.174 1.00 85.19 122 GLN A C 1
ATOM 931 O O . GLN A 1 122 ? -16.507 -18.748 -1.209 1.00 85.19 122 GLN A O 1
ATOM 936 N N . GLY A 1 123 ? -14.872 -19.876 -0.139 1.00 86.88 123 GLY A N 1
ATOM 937 C CA . GLY A 1 123 ? -14.266 -20.485 -1.328 1.00 86.88 123 GLY A CA 1
ATOM 938 C C . GLY A 1 123 ? -13.148 -19.661 -1.975 1.00 86.88 123 GLY A C 1
ATOM 939 O O . GLY A 1 123 ? -12.454 -20.194 -2.836 1.00 86.88 123 GLY A O 1
ATOM 940 N N . ASP A 1 124 ? -12.927 -18.418 -1.536 1.00 91.06 124 ASP A N 1
ATOM 941 C CA . ASP A 1 124 ? -11.822 -17.590 -2.017 1.00 91.06 124 ASP A CA 1
ATOM 942 C C . ASP A 1 124 ? -10.551 -17.826 -1.194 1.00 91.06 124 ASP A C 1
ATOM 944 O O . ASP A 1 124 ? -10.591 -17.993 0.026 1.00 91.06 124 ASP A O 1
ATOM 948 N N . THR A 1 125 ? -9.399 -17.772 -1.862 1.00 94.75 125 THR A N 1
ATOM 949 C CA . THR A 1 125 ? -8.069 -17.815 -1.226 1.00 94.75 125 THR A CA 1
ATOM 950 C C . THR A 1 125 ? -7.302 -16.506 -1.373 1.00 94.75 125 THR A C 1
ATOM 952 O O . THR A 1 125 ? -6.252 -16.335 -0.765 1.00 94.75 125 THR A O 1
ATOM 955 N N . THR A 1 126 ? -7.792 -15.570 -2.187 1.00 96.19 126 THR A N 1
ATOM 956 C CA . THR A 1 126 ? -7.070 -14.339 -2.518 1.00 96.19 126 THR A CA 1
ATOM 957 C C . THR A 1 126 ? -7.855 -13.113 -2.085 1.00 96.19 126 THR A C 1
ATOM 959 O O . THR A 1 126 ? -9.023 -12.954 -2.430 1.00 96.19 126 THR A O 1
ATOM 962 N N . ILE A 1 127 ? -7.184 -12.210 -1.374 1.00 95.50 127 ILE A N 1
ATOM 963 C CA . ILE A 1 127 ? -7.678 -10.862 -1.092 1.00 95.50 127 ILE A CA 1
ATOM 964 C C . ILE A 1 127 ? -7.039 -9.867 -2.059 1.00 95.50 127 ILE A C 1
ATOM 966 O O . ILE A 1 127 ? -5.896 -10.042 -2.479 1.00 95.50 127 ILE A O 1
ATOM 970 N N . ALA A 1 128 ? -7.763 -8.802 -2.391 1.00 95.06 128 ALA A N 1
ATOM 971 C CA . ALA A 1 128 ? -7.251 -7.704 -3.201 1.00 95.06 128 ALA A CA 1
ATOM 972 C C . ALA A 1 128 ? -7.544 -6.372 -2.507 1.00 95.06 128 ALA A C 1
ATOM 974 O O . ALA A 1 128 ? -8.679 -6.118 -2.096 1.00 95.06 128 ALA A O 1
ATOM 975 N N . ALA A 1 129 ? -6.527 -5.527 -2.367 1.00 95.06 129 ALA A N 1
ATOM 976 C CA . ALA A 1 129 ? -6.625 -4.266 -1.646 1.00 95.06 129 ALA A CA 1
ATOM 977 C C . ALA A 1 129 ? -5.948 -3.128 -2.411 1.00 95.06 129 ALA A C 1
ATOM 979 O O . ALA A 1 129 ? -5.017 -3.340 -3.178 1.00 95.06 129 ALA A O 1
ATOM 980 N N . TRP A 1 130 ? -6.409 -1.909 -2.162 1.00 95.81 130 TRP A N 1
ATOM 981 C CA . TRP A 1 130 ? -5.734 -0.673 -2.537 1.00 95.81 130 TRP A CA 1
ATOM 982 C C . TRP A 1 130 ? -5.932 0.336 -1.412 1.00 95.81 130 TRP A C 1
ATOM 984 O O . TRP A 1 130 ? -6.864 0.226 -0.609 1.00 95.81 130 TRP A O 1
ATOM 994 N N . THR A 1 131 ? -5.061 1.331 -1.355 1.00 95.19 131 THR A N 1
ATOM 995 C CA . THR A 1 131 ? -5.150 2.425 -0.389 1.00 95.19 131 THR A CA 1
ATOM 996 C C . THR A 1 131 ? -5.626 3.695 -1.076 1.00 95.19 131 THR A C 1
ATOM 998 O O . THR A 1 131 ? -5.453 3.872 -2.282 1.00 95.19 131 THR A O 1
ATOM 1001 N N . THR A 1 132 ? -6.259 4.587 -0.315 1.00 94.94 132 THR A N 1
ATOM 1002 C CA . THR A 1 132 ? -6.728 5.884 -0.815 1.00 94.94 132 THR A CA 1
ATOM 1003 C C . THR A 1 132 ? -6.466 6.969 0.212 1.00 94.94 132 THR A C 1
ATOM 1005 O O . THR A 1 132 ? -6.676 6.738 1.404 1.00 94.94 132 THR A O 1
ATOM 1008 N N . ALA A 1 133 ? -6.136 8.173 -0.247 1.00 95.06 133 ALA A N 1
ATOM 1009 C CA . ALA A 1 133 ? -6.197 9.380 0.566 1.00 95.06 133 ALA A CA 1
ATOM 1010 C C . ALA A 1 133 ? -7.388 10.232 0.123 1.00 95.06 133 ALA A C 1
ATOM 1012 O O . ALA A 1 133 ? -7.634 10.415 -1.071 1.00 95.06 133 ALA A O 1
ATOM 1013 N N . SER A 1 134 ? -8.134 10.760 1.091 1.00 94.00 134 SER A N 1
ATOM 1014 C CA . SER A 1 134 ? -9.280 11.628 0.830 1.00 94.00 134 SER A CA 1
ATOM 1015 C C . SER A 1 134 ? -9.199 12.911 1.639 1.00 94.00 134 SER A C 1
ATOM 1017 O O . SER A 1 134 ? -8.824 12.900 2.810 1.00 94.00 134 SER A O 1
ATOM 1019 N N . LEU A 1 135 ? -9.618 14.015 1.027 1.00 93.56 135 LEU A N 1
ATOM 1020 C CA . LEU A 1 135 ? -9.745 15.319 1.670 1.00 93.56 135 LEU A CA 1
ATOM 1021 C C . LEU A 1 135 ? -11.212 15.739 1.712 1.00 93.56 135 LEU A C 1
ATOM 1023 O O . LEU A 1 135 ? -12.023 15.345 0.876 1.00 93.56 135 LEU A O 1
ATOM 1027 N N . ARG A 1 136 ? -11.578 16.551 2.703 1.00 93.19 136 ARG A N 1
ATOM 1028 C CA . ARG A 1 136 ? -12.908 17.167 2.746 1.00 93.19 136 ARG A CA 1
ATOM 1029 C C . ARG A 1 136 ? -13.012 18.227 1.656 1.00 93.19 136 ARG A C 1
ATOM 1031 O O . ARG A 1 136 ? -12.145 19.089 1.561 1.00 93.19 136 ARG A O 1
ATOM 1038 N N . GLN A 1 137 ? -14.112 18.209 0.905 1.00 94.12 137 GLN A N 1
ATOM 1039 C CA . GLN A 1 137 ? -14.338 19.095 -0.243 1.00 94.12 137 GLN A CA 1
ATOM 1040 C C . GLN A 1 137 ? -14.203 20.597 0.079 1.00 94.12 137 GLN A C 1
ATOM 1042 O O . GLN A 1 137 ? -13.891 21.392 -0.802 1.00 94.12 137 GLN A O 1
ATOM 1047 N N . LYS A 1 138 ? -14.479 21.019 1.321 1.00 94.94 138 LYS A N 1
ATOM 1048 C CA . LYS A 1 138 ? -14.459 22.433 1.717 1.00 94.94 138 LYS A CA 1
ATOM 1049 C C . LYS A 1 138 ? -13.565 22.657 2.928 1.00 94.94 138 LYS A C 1
ATOM 1051 O O . LYS A 1 138 ? -13.748 22.013 3.961 1.00 94.94 138 LYS A O 1
ATOM 1056 N N . GLN A 1 139 ? -12.702 23.667 2.845 1.00 93.38 139 GLN A N 1
ATOM 1057 C CA . GLN A 1 139 ? -11.933 24.201 3.966 1.00 93.38 139 GLN A CA 1
ATOM 1058 C C . GLN A 1 139 ? -12.263 25.684 4.159 1.00 93.38 139 GLN A C 1
ATOM 1060 O O . GLN A 1 139 ? -12.227 26.466 3.220 1.00 93.38 139 GLN A O 1
ATOM 1065 N N . THR A 1 140 ? -12.607 26.079 5.383 1.00 93.56 140 THR A N 1
ATOM 1066 C CA . THR A 1 140 ? -12.845 27.484 5.755 1.00 93.56 140 THR A CA 1
ATOM 1067 C C . THR A 1 140 ? -11.986 27.851 6.953 1.00 93.56 140 THR A C 1
ATOM 1069 O O . THR A 1 140 ? -11.949 27.114 7.941 1.00 93.56 140 THR A O 1
ATOM 1072 N N . LEU A 1 141 ? -11.290 28.985 6.885 1.00 93.19 141 LEU A N 1
ATOM 1073 C CA . LEU A 1 141 ? -10.506 29.486 8.012 1.00 93.19 141 LEU A CA 1
ATOM 1074 C C . LEU A 1 141 ? -11.418 29.824 9.196 1.00 93.19 141 LEU A C 1
ATOM 1076 O O . LEU A 1 141 ? -12.585 30.187 9.038 1.00 93.19 141 LEU A O 1
ATOM 1080 N N . ARG A 1 142 ? -10.899 29.661 10.412 1.00 91.06 142 ARG A N 1
ATOM 1081 C CA . ARG A 1 142 ? -11.611 30.070 11.625 1.00 91.06 142 ARG A CA 1
ATOM 1082 C C . ARG A 1 142 ? -11.355 31.547 11.888 1.00 91.06 142 ARG A C 1
ATOM 1084 O O . ARG A 1 142 ? -10.205 31.956 11.917 1.00 91.06 142 ARG A O 1
ATOM 1091 N N . ASN A 1 143 ? -12.402 32.296 12.236 1.00 91.44 143 ASN A N 1
ATOM 1092 C CA . ASN A 1 143 ? -12.285 33.709 12.638 1.00 91.44 143 ASN A CA 1
ATOM 1093 C C . ASN A 1 143 ? -11.362 33.925 13.854 1.00 91.44 143 ASN A C 1
ATOM 1095 O O . ASN A 1 143 ? -10.851 35.017 14.057 1.00 91.44 143 ASN A O 1
ATOM 1099 N N . LYS A 1 144 ? -11.177 32.892 14.685 1.00 92.75 144 LYS A N 1
ATOM 1100 C CA . LYS A 1 144 ? -10.230 32.866 15.808 1.00 92.75 144 LYS A CA 1
ATOM 1101 C C . LYS A 1 144 ? -9.421 31.566 15.725 1.00 92.75 144 LYS A C 1
ATOM 1103 O O . LYS A 1 144 ? -9.865 30.555 16.287 1.00 92.75 144 LYS A O 1
ATOM 1108 N N . PRO A 1 145 ? -8.321 31.532 14.953 1.00 88.38 145 PRO A N 1
ATOM 1109 C CA . PRO A 1 145 ? -7.498 30.337 14.829 1.00 88.38 145 PRO A CA 1
ATOM 1110 C C . PRO A 1 145 ? -6.884 29.981 16.189 1.00 88.38 145 PRO A C 1
ATOM 1112 O O . PRO A 1 145 ? -6.581 30.852 17.001 1.00 88.38 145 PRO A O 1
ATOM 1115 N N . ARG A 1 146 ? -6.730 28.683 16.455 1.00 85.56 146 ARG A N 1
ATOM 1116 C CA . ARG A 1 146 ? -5.977 28.170 17.609 1.00 85.56 146 ARG A CA 1
ATOM 1117 C C . ARG A 1 146 ? -4.843 27.293 17.101 1.00 85.56 146 ARG A C 1
ATOM 1119 O O . ARG A 1 146 ? -4.927 26.782 15.983 1.00 85.56 146 ARG A O 1
ATOM 1126 N N . PHE A 1 147 ? -3.824 27.090 17.929 1.00 81.94 147 PHE A N 1
ATOM 1127 C CA . PHE A 1 147 ? -2.747 26.143 17.649 1.00 81.94 147 PHE A CA 1
ATOM 1128 C C . PHE A 1 147 ? -3.327 24.789 17.188 1.00 81.94 147 PHE A C 1
ATOM 1130 O O . PHE A 1 147 ? -4.236 24.256 17.830 1.00 81.94 147 PHE A O 1
ATOM 1137 N N . LEU A 1 148 ? -2.878 24.300 16.023 1.00 77.81 148 LEU A N 1
ATOM 1138 C CA . LEU A 1 148 ? -3.354 23.080 15.334 1.00 77.81 148 LEU A CA 1
ATOM 1139 C C . LEU A 1 148 ? -4.850 23.041 14.947 1.00 77.81 148 LEU A C 1
ATOM 1141 O O . LEU A 1 148 ? -5.370 22.012 14.523 1.00 77.81 148 LEU A O 1
ATOM 1145 N N . LYS A 1 149 ? -5.575 24.158 15.065 1.00 84.88 149 LYS A N 1
ATOM 1146 C CA . LYS A 1 149 ? -6.989 24.296 14.680 1.00 84.88 149 LYS A CA 1
ATOM 1147 C C . LYS A 1 149 ? -7.201 25.643 13.988 1.00 84.88 149 LYS A C 1
ATOM 1149 O O . LYS A 1 149 ? -7.952 26.485 14.479 1.00 84.88 149 LYS A O 1
ATOM 1154 N N . SER A 1 150 ? -6.533 25.857 12.856 1.00 89.62 150 SER A N 1
ATOM 1155 C CA . SER A 1 150 ? -6.630 27.085 12.048 1.00 89.62 150 SER A CA 1
ATOM 1156 C C . SER A 1 150 ? -7.838 27.093 11.101 1.00 89.62 150 SER A C 1
ATOM 1158 O O . SER A 1 150 ? -8.397 28.152 10.818 1.00 89.62 150 SER A O 1
ATOM 1160 N N . ALA A 1 151 ? -8.309 25.917 10.677 1.00 91.50 151 ALA A N 1
ATOM 1161 C CA . ALA A 1 151 ? -9.415 25.773 9.733 1.00 91.50 151 ALA A CA 1
ATOM 1162 C C . ALA A 1 151 ? -10.536 24.841 10.236 1.00 91.50 151 ALA A C 1
ATOM 1164 O O . ALA A 1 151 ? -10.422 24.134 11.246 1.00 91.50 151 ALA A O 1
ATOM 1165 N N . LYS A 1 152 ? -11.675 24.891 9.544 1.00 91.00 152 LYS A N 1
ATOM 1166 C CA . LYS A 1 152 ? -12.786 23.939 9.605 1.00 91.00 152 LYS A CA 1
ATOM 1167 C C . LYS A 1 152 ? -12.873 23.242 8.254 1.00 91.00 152 LYS A C 1
ATOM 1169 O O . LYS A 1 152 ? -12.897 23.910 7.225 1.00 91.00 152 LYS A O 1
ATOM 1174 N N . GLN A 1 153 ? -12.976 21.923 8.277 1.00 92.50 153 GLN A N 1
ATOM 1175 C CA . GLN A 1 153 ? -13.217 21.117 7.088 1.00 92.50 153 GLN A CA 1
ATOM 1176 C C . GLN A 1 153 ? -14.675 20.637 7.067 1.00 92.50 153 GLN A C 1
ATOM 1178 O O . GLN A 1 153 ? -15.238 20.319 8.117 1.00 92.50 153 GLN A O 1
ATOM 1183 N N . LYS A 1 154 ? -15.314 20.654 5.893 1.00 91.94 154 LYS A N 1
ATOM 1184 C CA . LYS A 1 154 ? -16.733 20.323 5.679 1.00 91.94 154 LYS A CA 1
ATOM 1185 C C . LYS A 1 154 ? -16.947 19.673 4.307 1.00 91.94 154 LYS A C 1
ATOM 1187 O O . LYS A 1 154 ? -16.086 19.753 3.437 1.00 91.94 154 LYS A O 1
ATOM 1192 N N . GLY A 1 155 ? -18.141 19.120 4.100 1.00 92.06 155 GLY A N 1
ATOM 1193 C CA . GLY A 1 155 ? -18.543 18.499 2.836 1.00 92.06 155 GLY A CA 1
ATOM 1194 C C . GLY A 1 155 ? -18.123 17.039 2.741 1.00 92.06 155 GLY A C 1
ATOM 1195 O O . GLY A 1 155 ? -17.635 16.461 3.717 1.00 92.06 155 GLY A O 1
ATOM 1196 N N . ASP A 1 156 ? -18.340 16.449 1.575 1.00 91.06 156 ASP A N 1
ATOM 1197 C CA . ASP A 1 156 ? -18.026 15.046 1.331 1.00 91.06 156 ASP A CA 1
ATOM 1198 C C . ASP A 1 156 ? -16.511 14.809 1.294 1.00 91.06 156 ASP A C 1
ATOM 1200 O O . ASP A 1 156 ? -15.712 15.736 1.121 1.00 91.06 156 ASP A O 1
ATOM 1204 N N . TRP A 1 157 ? -16.120 13.559 1.528 1.00 90.62 157 TRP A N 1
ATOM 1205 C CA . TRP A 1 157 ? -14.753 13.110 1.297 1.00 90.62 157 TRP A CA 1
ATOM 1206 C C . TRP A 1 157 ? -14.541 12.929 -0.204 1.00 90.62 157 TRP A C 1
ATOM 1208 O O . TRP A 1 157 ? -15.316 12.231 -0.854 1.00 90.62 157 TRP A O 1
ATOM 1218 N N . ILE A 1 158 ? -13.497 13.555 -0.733 1.00 92.88 158 ILE A N 1
ATOM 1219 C CA . ILE A 1 158 ? -13.074 13.447 -2.125 1.00 92.88 158 ILE A CA 1
ATOM 1220 C C . ILE A 1 158 ? -11.736 12.723 -2.141 1.00 92.88 158 ILE A C 1
ATOM 1222 O O . ILE A 1 158 ? -10.791 13.172 -1.491 1.00 92.88 158 ILE A O 1
ATOM 1226 N N . GLN A 1 159 ? -11.667 11.613 -2.872 1.00 94.75 159 GLN A N 1
ATOM 1227 C CA . GLN A 1 159 ? -10.417 10.901 -3.097 1.00 94.75 159 GLN A CA 1
ATOM 1228 C C . GLN A 1 159 ? -9.486 11.769 -3.948 1.00 94.75 159 GLN A C 1
ATOM 1230 O O . GLN A 1 159 ? -9.882 12.256 -5.005 1.00 94.75 159 GLN A O 1
ATOM 1235 N N . VAL A 1 160 ? -8.257 11.953 -3.475 1.00 95.75 160 VAL A N 1
ATOM 1236 C CA . VAL A 1 160 ? -7.225 12.759 -4.149 1.00 95.75 160 VAL A CA 1
ATOM 1237 C C . VAL A 1 160 ? -5.971 11.957 -4.475 1.00 95.75 160 VAL A C 1
ATOM 1239 O O . VAL A 1 160 ? -5.101 12.448 -5.178 1.00 95.75 160 VAL A O 1
ATOM 1242 N N . SER A 1 161 ? -5.864 10.739 -3.948 1.00 96.12 161 SER A N 1
ATOM 1243 C CA . SER A 1 161 ? -4.785 9.806 -4.248 1.00 96.12 161 SER A CA 1
ATOM 1244 C C . SER A 1 161 ? -5.256 8.379 -4.014 1.00 96.12 161 SER A C 1
ATOM 1246 O O . SER A 1 161 ? -6.128 8.133 -3.167 1.00 96.12 161 SER A O 1
ATOM 1248 N N . ARG A 1 162 ? -4.655 7.445 -4.744 1.00 96.44 162 ARG A N 1
ATOM 1249 C CA . ARG A 1 162 ? -4.751 6.014 -4.488 1.00 96.44 162 ARG A CA 1
ATOM 1250 C C . ARG A 1 162 ? -3.484 5.301 -4.930 1.00 96.44 162 ARG A C 1
ATOM 1252 O O . ARG A 1 162 ? -2.798 5.771 -5.833 1.00 96.44 162 ARG A O 1
ATOM 1259 N N . LEU A 1 163 ? -3.228 4.159 -4.308 1.00 94.75 163 LEU A N 1
ATOM 1260 C CA . LEU A 1 163 ? -2.107 3.300 -4.655 1.00 94.75 163 LEU A CA 1
ATOM 1261 C C . LEU A 1 163 ? -2.349 1.877 -4.157 1.00 94.75 163 LEU A C 1
ATOM 1263 O O . LEU A 1 163 ? -2.775 1.698 -3.009 1.00 94.75 163 LEU A O 1
ATOM 1267 N N . ALA A 1 164 ? -2.049 0.879 -4.983 1.00 95.75 164 ALA A N 1
ATOM 1268 C CA . ALA A 1 164 ? -1.922 -0.502 -4.537 1.00 95.75 164 ALA A CA 1
ATOM 1269 C C . ALA A 1 164 ? -0.504 -1.047 -4.758 1.00 95.75 164 ALA A C 1
ATOM 1271 O O . ALA A 1 164 ? 0.146 -1.457 -3.797 1.00 95.75 164 ALA A O 1
ATOM 1272 N N . ASN A 1 165 ? -0.014 -1.005 -5.993 1.00 94.62 165 ASN A N 1
ATOM 1273 C CA . ASN A 1 165 ? 1.318 -1.432 -6.388 1.00 94.62 165 ASN A CA 1
ATOM 1274 C C . ASN A 1 165 ? 2.266 -0.229 -6.446 1.00 94.62 165 ASN A C 1
ATOM 1276 O O . ASN A 1 165 ? 1.892 0.816 -6.983 1.00 94.62 165 ASN A O 1
ATOM 1280 N N . PRO A 1 166 ? 3.493 -0.364 -5.922 1.00 91.25 166 PRO A N 1
ATOM 1281 C CA . PRO A 1 166 ? 4.492 0.697 -5.942 1.00 91.25 166 PRO A CA 1
ATOM 1282 C C . PRO A 1 166 ? 4.697 1.306 -7.333 1.00 91.25 166 PRO A C 1
ATOM 1284 O O . PRO A 1 166 ? 4.710 0.589 -8.331 1.00 91.25 166 PRO A O 1
ATOM 1287 N 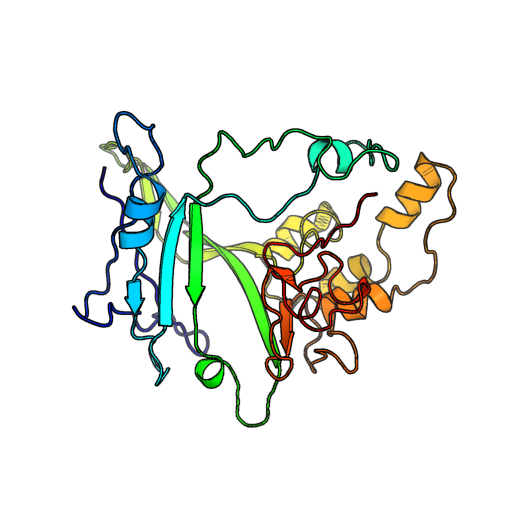N . LEU A 1 167 ? 4.881 2.628 -7.389 1.00 91.12 167 LEU A N 1
ATOM 1288 C CA . LEU A 1 167 ? 5.215 3.386 -8.598 1.00 91.12 167 LEU A CA 1
ATOM 1289 C C . LEU A 1 167 ? 4.160 3.397 -9.709 1.00 91.12 167 LEU A C 1
ATOM 1291 O O . LEU A 1 167 ? 4.390 4.034 -10.738 1.00 91.12 167 LEU A O 1
ATOM 1295 N N . VAL A 1 168 ? 2.987 2.775 -9.545 1.00 94.56 168 VAL A N 1
ATOM 1296 C CA . VAL A 1 168 ? 1.977 2.814 -10.613 1.00 94.56 168 VAL A CA 1
ATOM 1297 C C . VAL A 1 168 ? 1.461 4.238 -10.824 1.00 94.56 168 VAL A C 1
ATOM 1299 O O . VAL A 1 168 ? 1.544 4.766 -11.928 1.00 94.56 168 VAL A O 1
ATOM 1302 N N . ASN A 1 169 ? 0.991 4.910 -9.776 1.00 92.44 169 ASN A N 1
ATOM 1303 C CA . ASN A 1 169 ? 0.593 6.322 -9.850 1.00 92.44 169 ASN A CA 1
ATOM 1304 C C . ASN A 1 169 ? 1.795 7.270 -10.054 1.00 92.44 169 ASN A C 1
ATOM 1306 O O . ASN A 1 169 ? 1.589 8.391 -10.519 1.00 92.44 169 ASN A O 1
ATOM 1310 N N . GLU A 1 170 ? 3.026 6.883 -9.689 1.00 88.25 170 GLU A N 1
ATOM 1311 C CA . GLU A 1 170 ? 4.197 7.750 -9.839 1.00 88.25 170 GLU A CA 1
ATOM 1312 C C . GLU A 1 170 ? 4.837 7.720 -11.232 1.00 88.25 170 GLU A C 1
ATOM 1314 O O . GLU A 1 170 ? 5.047 8.798 -11.794 1.00 88.25 170 GLU A O 1
ATOM 1319 N N . LEU A 1 171 ? 5.134 6.523 -11.744 1.00 89.81 171 LEU A N 1
ATOM 1320 C CA . LEU A 1 171 ? 5.986 6.238 -12.906 1.00 89.81 171 LEU A CA 1
ATOM 1321 C C . LEU A 1 171 ? 5.211 5.651 -14.092 1.00 89.81 171 LEU A C 1
ATOM 1323 O O . LEU A 1 171 ? 5.498 5.993 -15.235 1.00 89.81 171 LEU A O 1
ATOM 1327 N N . VAL A 1 172 ? 4.246 4.762 -13.834 1.00 94.44 172 VAL A N 1
ATOM 1328 C CA . VAL A 1 172 ? 3.502 4.070 -14.903 1.00 94.44 172 VAL A CA 1
ATOM 1329 C C . VAL A 1 172 ? 2.447 4.997 -15.500 1.00 94.44 172 VAL A C 1
ATOM 1331 O O . VAL A 1 172 ? 2.380 5.177 -16.714 1.00 94.44 172 VAL A O 1
ATOM 1334 N N . ILE A 1 173 ? 1.627 5.616 -14.652 1.00 97.06 173 ILE A N 1
ATOM 1335 C CA . ILE A 1 173 ? 0.581 6.538 -15.085 1.00 97.06 173 ILE A CA 1
ATOM 1336 C C . ILE A 1 173 ? 1.203 7.864 -15.519 1.00 97.06 173 ILE A C 1
ATOM 1338 O O . ILE A 1 173 ? 1.837 8.573 -14.736 1.00 97.06 173 ILE A O 1
ATOM 1342 N N . GLY A 1 174 ? 0.955 8.235 -16.774 1.00 94.62 174 GLY A N 1
ATOM 1343 C CA . GLY A 1 174 ? 1.464 9.475 -17.344 1.00 94.62 174 GLY A CA 1
ATOM 1344 C C . GLY A 1 174 ? 0.900 10.727 -16.670 1.00 94.62 174 GLY A C 1
ATOM 1345 O O . GLY A 1 174 ? -0.256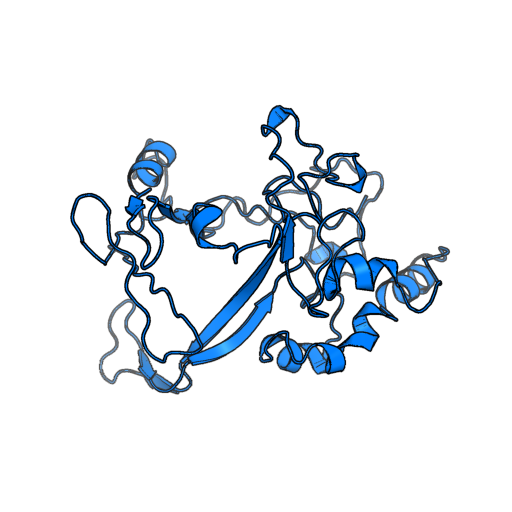 10.775 -16.245 1.00 94.62 174 GLY A O 1
ATOM 1346 N N . LEU A 1 175 ? 1.714 11.787 -16.647 1.00 94.00 175 LEU A N 1
ATOM 1347 C CA . LEU A 1 175 ? 1.413 13.042 -15.950 1.00 94.00 175 LEU A CA 1
ATOM 1348 C C . LEU A 1 175 ? 0.049 13.645 -16.329 1.00 94.00 175 LEU A C 1
ATOM 1350 O O . LEU A 1 175 ? -0.669 14.122 -15.456 1.00 94.00 175 LEU A O 1
ATOM 1354 N N . LYS A 1 176 ? -0.333 13.567 -17.612 1.00 95.81 176 LYS A N 1
ATOM 1355 C CA . LYS A 1 176 ? -1.618 14.072 -18.127 1.00 95.81 176 LYS A CA 1
ATOM 1356 C C . LYS A 1 176 ? -2.836 13.458 -17.423 1.00 95.81 176 LYS A C 1
ATOM 1358 O O . LYS A 1 176 ? -3.836 14.145 -17.238 1.00 95.81 176 LYS A O 1
ATOM 1363 N N . ASP A 1 177 ? -2.758 12.184 -17.050 1.00 97.31 177 ASP A N 1
ATOM 1364 C CA . ASP A 1 177 ? -3.874 11.422 -16.484 1.00 97.31 177 ASP A CA 1
ATOM 1365 C C . ASP A 1 177 ? -3.659 11.062 -15.003 1.00 97.31 177 ASP A C 1
ATOM 1367 O O . ASP A 1 177 ? -4.518 10.427 -14.392 1.00 97.31 177 ASP A O 1
ATOM 1371 N N . LYS A 1 178 ? -2.558 11.513 -14.388 1.00 95.69 178 LYS A N 1
ATOM 1372 C CA . LYS A 1 178 ? -2.178 11.186 -13.005 1.00 95.69 178 LYS A CA 1
ATOM 1373 C C . LYS A 1 178 ? -3.229 11.605 -11.979 1.00 95.69 178 LYS A C 1
ATOM 1375 O O . LYS A 1 178 ? -3.662 10.780 -11.178 1.00 95.69 178 LYS A O 1
ATOM 1380 N N . ASP A 1 179 ? -3.731 12.836 -12.051 1.00 96.19 179 ASP A N 1
ATOM 1381 C CA . ASP A 1 179 ? -4.804 13.306 -11.159 1.00 96.19 179 ASP A CA 1
ATOM 1382 C C . ASP A 1 179 ? -6.128 12.572 -11.407 1.00 96.19 179 ASP A C 1
ATOM 1384 O O . ASP A 1 179 ? -6.883 12.276 -10.474 1.00 96.19 179 ASP A O 1
ATOM 1388 N N . ARG A 1 180 ? -6.404 12.215 -12.668 1.00 97.19 180 ARG A N 1
ATOM 1389 C CA . ARG A 1 180 ? -7.588 11.436 -13.039 1.00 97.19 180 ARG A CA 1
ATOM 1390 C C . ARG A 1 180 ? -7.515 10.019 -12.467 1.00 97.19 180 ARG A C 1
ATOM 1392 O O . ARG A 1 180 ? -8.515 9.539 -11.942 1.00 97.19 180 ARG A O 1
ATOM 1399 N N . PHE A 1 181 ? -6.353 9.372 -12.533 1.00 97.69 181 PHE A N 1
ATOM 1400 C CA . PHE A 1 181 ? -6.101 8.074 -11.909 1.00 97.69 181 PHE A CA 1
ATOM 1401 C C . PHE A 1 181 ? -6.220 8.166 -10.386 1.00 97.69 181 PHE A C 1
ATOM 1403 O O . PHE A 1 181 ? -6.947 7.386 -9.771 1.00 97.69 181 PHE A O 1
ATOM 1410 N N . ASN A 1 182 ? -5.560 9.149 -9.775 1.00 97.25 182 ASN A N 1
ATOM 1411 C CA . ASN A 1 182 ? -5.525 9.349 -8.327 1.00 97.25 182 ASN A CA 1
ATOM 1412 C C . ASN A 1 182 ? -6.911 9.614 -7.721 1.00 97.25 182 ASN A C 1
ATOM 1414 O O . ASN A 1 182 ? -7.191 9.192 -6.597 1.00 97.25 182 ASN A O 1
ATOM 1418 N N . SER A 1 183 ? -7.803 10.263 -8.471 1.00 95.94 183 SER A N 1
ATOM 1419 C CA . SER A 1 183 ? -9.187 10.537 -8.061 1.00 95.94 183 SER A CA 1
ATOM 1420 C C . SER A 1 183 ? -10.205 9.467 -8.490 1.00 95.94 183 SER A C 1
ATOM 1422 O O . SER A 1 183 ? -11.380 9.557 -8.124 1.00 95.94 183 SER A O 1
ATOM 1424 N N . SER A 1 184 ? -9.797 8.434 -9.240 1.00 95.56 184 SER A N 1
ATOM 1425 C CA . SER A 1 184 ? -10.686 7.355 -9.690 1.00 95.56 184 SER A CA 1
ATOM 1426 C C . SER A 1 184 ? -10.664 6.131 -8.771 1.00 95.56 184 SER A C 1
ATOM 1428 O O . SER A 1 184 ? -9.697 5.863 -8.069 1.00 95.56 184 SER A O 1
ATOM 1430 N N . SER A 1 185 ? -11.725 5.325 -8.818 1.00 94.50 185 SER A N 1
ATOM 1431 C CA . SER A 1 185 ? -11.745 3.998 -8.186 1.00 94.50 185 SER A CA 1
ATOM 1432 C C . SER A 1 185 ? -11.205 2.933 -9.158 1.00 94.50 185 SER A C 1
ATOM 1434 O O . SER A 1 185 ? -11.443 3.087 -10.359 1.00 94.50 185 SER A O 1
ATOM 1436 N N . PRO A 1 186 ? -10.564 1.847 -8.671 1.00 95.81 186 PRO A N 1
ATOM 1437 C CA . PRO A 1 186 ? -9.916 0.844 -9.528 1.00 95.81 186 PRO A CA 1
ATOM 1438 C C . PRO A 1 186 ? -10.816 0.183 -10.586 1.00 95.81 186 PRO A C 1
ATOM 1440 O O . PRO A 1 186 ? -10.348 -0.244 -11.634 1.00 95.81 186 PRO A O 1
ATOM 1443 N N . HIS A 1 187 ? -12.141 0.163 -10.399 1.00 94.62 187 HIS A N 1
ATOM 1444 C CA . HIS A 1 187 ? -13.069 -0.329 -11.433 1.00 94.62 187 HIS A CA 1
ATOM 1445 C C . HIS A 1 187 ? -13.035 0.487 -12.743 1.00 94.62 187 HIS A C 1
ATOM 1447 O O . HIS A 1 187 ? -13.619 0.076 -13.742 1.00 94.62 187 HIS A O 1
ATOM 1453 N N . LYS A 1 188 ? -12.399 1.666 -12.735 1.00 96.38 188 LYS A N 1
ATOM 1454 C CA . LYS A 1 188 ? -12.211 2.541 -13.899 1.00 96.38 188 LYS A CA 1
ATOM 1455 C C . LYS A 1 188 ? -10.846 2.354 -14.571 1.00 96.38 188 LYS A C 1
ATOM 1457 O O . LYS A 1 188 ? -10.522 3.123 -15.472 1.00 96.38 188 LYS A O 1
ATOM 1462 N N . ASP A 1 189 ? -10.060 1.355 -14.169 1.00 97.44 189 ASP A N 1
ATOM 1463 C CA . ASP A 1 189 ? -8.662 1.234 -14.601 1.00 97.44 189 ASP A CA 1
ATOM 1464 C C . ASP A 1 189 ? -8.478 0.925 -16.085 1.00 97.44 189 ASP A C 1
ATOM 1466 O O . ASP A 1 189 ? -7.432 1.236 -16.649 1.00 97.44 189 ASP A O 1
ATOM 1470 N N . ALA A 1 190 ? -9.529 0.456 -16.762 1.00 96.88 190 ALA A N 1
ATOM 1471 C CA . ALA A 1 190 ? -9.541 0.315 -18.215 1.00 96.88 190 ALA A CA 1
ATOM 1472 C C . ALA A 1 190 ? -9.217 1.631 -18.957 1.00 96.88 190 ALA A C 1
ATOM 1474 O O . ALA A 1 190 ? -8.616 1.581 -20.026 1.00 96.88 190 ALA A O 1
ATOM 1475 N N . TYR A 1 191 ? -9.539 2.808 -18.394 1.00 96.75 191 TYR A N 1
ATOM 1476 C CA . TYR A 1 191 ? -9.161 4.098 -19.000 1.00 96.75 191 TYR A CA 1
ATOM 1477 C C . TYR A 1 191 ? -7.648 4.345 -19.024 1.00 96.75 191 TYR A C 1
ATOM 1479 O O . TYR A 1 191 ? -7.196 5.206 -19.773 1.00 96.75 191 TYR A O 1
ATOM 1487 N N . PHE A 1 192 ? -6.882 3.626 -18.203 1.00 97.69 192 PHE A N 1
ATOM 1488 C CA . PHE A 1 192 ? -5.441 3.804 -18.035 1.00 97.69 192 PHE A CA 1
ATOM 1489 C C . PHE A 1 192 ? -4.636 2.603 -18.548 1.00 97.69 192 PHE A C 1
ATOM 1491 O O . PHE A 1 192 ? -3.417 2.590 -18.406 1.00 97.69 192 PHE A O 1
ATOM 1498 N N . ALA A 1 193 ? -5.295 1.602 -19.147 1.00 96.44 193 ALA A N 1
ATOM 1499 C CA . ALA A 1 193 ? -4.675 0.333 -19.530 1.00 96.44 193 ALA A CA 1
ATOM 1500 C C . ALA A 1 193 ? -3.441 0.512 -20.428 1.00 96.44 193 ALA A C 1
ATOM 1502 O O . ALA A 1 193 ? -2.451 -0.188 -20.235 1.00 96.44 193 ALA A O 1
ATOM 1503 N N . THR A 1 194 ? -3.462 1.497 -21.335 1.00 97.06 194 THR A N 1
ATOM 1504 C CA . THR A 1 194 ? -2.343 1.802 -22.238 1.00 97.06 194 THR A CA 1
ATOM 1505 C C . THR A 1 194 ? -1.037 2.077 -21.497 1.00 97.06 194 THR A C 1
ATOM 1507 O O . THR A 1 194 ? 0.015 1.668 -21.968 1.00 97.06 194 THR A O 1
ATOM 1510 N N . TYR A 1 195 ? -1.081 2.711 -20.321 1.00 97.12 195 TYR A N 1
ATOM 1511 C CA . TYR A 1 195 ? 0.124 2.976 -19.531 1.00 97.12 195 TYR A CA 1
ATOM 1512 C C . TYR A 1 195 ? 0.808 1.694 -19.048 1.00 97.12 195 TYR A C 1
ATOM 1514 O O . TYR A 1 195 ? 2.028 1.653 -18.920 1.00 97.12 195 TYR A O 1
ATOM 1522 N N . VAL A 1 196 ? 0.027 0.639 -18.804 1.00 96.62 196 VAL A N 1
ATOM 1523 C CA . VAL A 1 196 ? 0.536 -0.668 -18.378 1.00 96.62 196 VAL A CA 1
ATOM 1524 C C . VAL A 1 196 ? 0.911 -1.526 -19.581 1.00 96.62 196 VAL A C 1
ATOM 1526 O O . VAL A 1 196 ? 1.943 -2.189 -19.560 1.00 96.62 196 VAL A O 1
ATOM 1529 N N . THR A 1 197 ? 0.093 -1.530 -20.637 1.00 96.81 197 THR A N 1
ATOM 1530 C CA . THR A 1 197 ? 0.351 -2.361 -21.821 1.00 96.81 197 THR A CA 1
ATOM 1531 C C . THR A 1 197 ? 1.472 -1.809 -22.692 1.00 96.81 197 THR A C 1
ATOM 1533 O O . THR A 1 197 ? 2.135 -2.589 -23.367 1.00 96.81 197 THR A O 1
ATOM 1536 N N . ASN A 1 198 ? 1.685 -0.492 -22.675 1.00 96.12 198 ASN A N 1
ATOM 1537 C CA . ASN A 1 198 ? 2.642 0.243 -23.496 1.00 96.12 198 ASN A CA 1
ATOM 1538 C C . ASN A 1 198 ? 3.354 1.314 -22.640 1.00 96.12 198 ASN A C 1
ATOM 1540 O O . ASN A 1 198 ? 3.169 2.512 -22.874 1.00 96.12 198 ASN A O 1
ATOM 1544 N N . PRO A 1 199 ? 4.125 0.910 -21.612 1.00 94.44 199 PRO A N 1
ATOM 1545 C CA . PRO A 1 199 ? 4.816 1.848 -20.734 1.00 94.44 199 PRO A CA 1
ATOM 1546 C C . PRO A 1 199 ? 5.865 2.656 -21.498 1.00 94.44 199 PRO A C 1
ATOM 1548 O O . PRO A 1 199 ? 6.542 2.140 -22.384 1.00 94.44 199 PRO A O 1
ATOM 1551 N N . THR A 1 200 ? 6.051 3.913 -21.103 1.00 91.94 200 THR A N 1
ATOM 1552 C CA . THR A 1 200 ? 7.039 4.815 -21.714 1.00 91.94 200 THR A CA 1
ATOM 1553 C C . THR A 1 200 ? 8.461 4.587 -21.209 1.00 91.94 200 THR A C 1
ATOM 1555 O O . THR A 1 200 ? 9.409 4.934 -21.901 1.00 91.94 200 THR A O 1
ATOM 1558 N N . LEU A 1 201 ? 8.631 4.026 -20.006 1.00 89.06 201 LEU A N 1
ATOM 1559 C CA . LEU A 1 201 ? 9.950 3.883 -19.385 1.00 89.06 201 LEU A CA 1
ATOM 1560 C C . LEU A 1 201 ? 10.941 3.047 -20.217 1.00 89.06 201 LEU A C 1
ATOM 1562 O O . LEU A 1 201 ? 12.059 3.524 -20.376 1.00 89.06 201 LEU A O 1
ATOM 1566 N N . PRO A 1 202 ? 10.585 1.868 -20.775 1.00 90.00 202 PRO A N 1
ATOM 1567 C CA . PRO A 1 202 ? 11.511 1.113 -21.621 1.00 90.00 202 PRO A CA 1
ATOM 1568 C C . PRO A 1 202 ? 12.073 1.945 -22.781 1.00 90.00 202 PRO A C 1
ATOM 1570 O O . PRO A 1 202 ? 13.284 1.989 -22.949 1.00 90.00 202 PRO A O 1
ATOM 1573 N N . GLU A 1 203 ? 11.221 2.682 -23.497 1.00 90.25 203 GLU A N 1
ATOM 1574 C CA . GLU A 1 203 ? 11.635 3.568 -24.597 1.00 90.25 203 GLU A CA 1
ATOM 1575 C C . GLU A 1 203 ? 12.590 4.673 -24.118 1.00 90.25 203 GLU A C 1
ATOM 1577 O O . GLU A 1 203 ? 13.602 4.956 -24.754 1.00 90.25 203 GLU A O 1
ATOM 1582 N N . LEU A 1 204 ? 12.305 5.286 -22.961 1.00 89.31 204 LEU A N 1
ATOM 1583 C CA . LEU A 1 204 ? 13.188 6.300 -22.376 1.00 89.31 204 LEU A CA 1
ATOM 1584 C C . LEU A 1 204 ? 14.566 5.725 -22.029 1.00 89.31 204 LEU A C 1
ATOM 1586 O O . LEU A 1 204 ? 15.567 6.402 -22.244 1.00 89.31 204 LEU A O 1
ATOM 1590 N N . LEU A 1 205 ? 14.630 4.489 -21.525 1.00 88.69 205 LEU A N 1
ATOM 1591 C CA . LEU A 1 205 ? 15.900 3.821 -21.238 1.00 88.69 205 LEU A CA 1
ATOM 1592 C C . LEU A 1 205 ? 16.703 3.552 -22.518 1.00 88.69 205 LEU A C 1
ATOM 1594 O O . LEU A 1 205 ? 17.909 3.800 -22.527 1.00 88.69 205 LEU A O 1
ATOM 1598 N N . GLU A 1 206 ? 16.056 3.104 -23.601 1.00 90.81 206 GLU A N 1
ATOM 1599 C CA . GLU A 1 206 ? 16.741 2.917 -24.890 1.00 90.81 206 GLU A CA 1
ATOM 1600 C C . GLU A 1 206 ? 17.323 4.238 -25.409 1.00 90.81 206 GLU A C 1
ATOM 1602 O O . GLU A 1 206 ? 18.492 4.292 -25.790 1.00 90.81 206 GLU A O 1
ATOM 1607 N N . LEU A 1 207 ? 16.540 5.322 -25.365 1.00 89.25 207 LEU A N 1
ATOM 1608 C CA . LEU A 1 207 ? 16.959 6.640 -25.851 1.00 89.25 207 LEU A CA 1
ATOM 1609 C C . LEU A 1 207 ? 18.087 7.262 -25.018 1.00 89.25 207 LEU A C 1
ATOM 1611 O O . LEU A 1 207 ? 18.985 7.888 -25.580 1.00 89.25 207 LEU A O 1
ATOM 1615 N N . LEU A 1 208 ? 18.034 7.129 -23.691 1.00 88.56 208 LEU A N 1
ATOM 1616 C CA . LEU A 1 208 ? 19.008 7.745 -22.786 1.00 88.56 208 LEU A CA 1
ATOM 1617 C C . LEU A 1 208 ? 20.331 6.975 -22.731 1.00 88.56 208 LEU A C 1
ATOM 1619 O O . LEU A 1 208 ? 21.386 7.597 -22.609 1.00 88.56 208 LEU A O 1
ATOM 1623 N N . PHE A 1 209 ? 20.284 5.642 -22.820 1.00 88.31 209 PHE A N 1
ATOM 1624 C CA . PHE A 1 209 ? 21.447 4.788 -22.555 1.00 88.31 209 PHE A CA 1
ATOM 1625 C C . PHE A 1 209 ? 21.905 3.948 -23.751 1.00 88.31 209 PHE A C 1
ATOM 1627 O O . PHE A 1 209 ? 22.939 3.289 -23.661 1.00 88.31 209 PHE A O 1
ATOM 1634 N N . GLY A 1 210 ? 21.172 3.945 -24.869 1.00 88.38 210 GLY A N 1
ATOM 1635 C CA . GLY A 1 210 ? 21.511 3.134 -26.043 1.00 88.38 210 GLY A CA 1
ATOM 1636 C C . GLY A 1 210 ? 21.444 1.625 -25.783 1.00 88.38 210 GLY A C 1
ATOM 1637 O O . GLY A 1 210 ? 22.138 0.854 -26.447 1.00 88.38 210 GLY A O 1
ATOM 1638 N N . VAL A 1 211 ? 20.653 1.202 -24.794 1.00 87.75 211 VAL A N 1
ATOM 1639 C CA . VAL A 1 211 ? 20.432 -0.208 -24.440 1.00 87.75 211 VAL A CA 1
ATOM 1640 C C . VAL A 1 211 ? 19.200 -0.759 -25.151 1.00 87.75 211 VAL A C 1
ATOM 1642 O O . VAL A 1 211 ? 18.317 -0.002 -25.537 1.00 87.75 211 VAL A O 1
ATOM 1645 N N . THR A 1 212 ? 19.108 -2.081 -25.293 1.00 90.56 212 THR A N 1
ATOM 1646 C CA . THR A 1 212 ? 17.864 -2.738 -25.721 1.00 90.56 212 THR A CA 1
ATOM 1647 C C . THR A 1 212 ? 16.982 -2.982 -24.502 1.00 90.56 212 THR A C 1
ATOM 1649 O O . THR A 1 212 ? 17.297 -3.825 -23.660 1.00 90.56 212 THR A O 1
ATOM 1652 N N . ALA A 1 213 ? 15.879 -2.251 -24.402 1.00 89.19 213 ALA A N 1
ATOM 1653 C CA . ALA A 1 213 ? 14.874 -2.427 -23.371 1.00 89.19 213 ALA A CA 1
ATOM 1654 C C . ALA A 1 213 ? 13.780 -3.409 -23.841 1.00 89.19 213 ALA A C 1
ATOM 1656 O O . ALA A 1 213 ? 13.657 -3.724 -25.028 1.00 89.19 213 ALA A O 1
ATOM 1657 N N . PRO A 1 214 ? 12.950 -3.939 -22.924 1.00 87.00 214 PRO A N 1
AT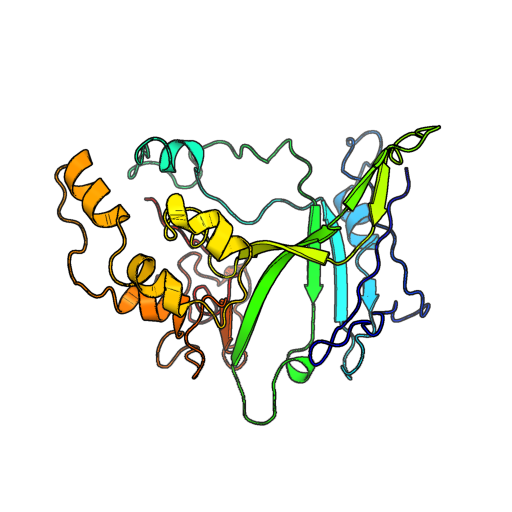OM 1658 C CA . PRO A 1 214 ? 11.859 -4.826 -23.310 1.00 87.00 214 PRO A CA 1
ATOM 1659 C C . PRO A 1 214 ? 10.856 -4.136 -24.250 1.00 87.00 214 PRO A C 1
ATOM 1661 O O . PRO A 1 214 ? 10.139 -3.223 -23.841 1.00 87.00 214 PRO A O 1
ATOM 1664 N N . ASN A 1 215 ? 10.757 -4.640 -25.483 1.00 87.56 215 ASN A N 1
ATOM 1665 C CA . ASN A 1 215 ? 9.928 -4.093 -26.566 1.00 87.56 215 ASN A CA 1
ATOM 1666 C C . ASN A 1 215 ? 8.723 -4.980 -26.942 1.00 87.56 215 ASN A C 1
ATOM 1668 O O . ASN A 1 215 ? 8.099 -4.801 -27.988 1.00 87.56 215 ASN A O 1
ATOM 1672 N N . GLN A 1 216 ? 8.401 -5.970 -26.106 1.00 89.12 216 GLN A N 1
ATOM 1673 C CA . GLN A 1 216 ? 7.262 -6.857 -26.326 1.00 89.12 216 GLN A CA 1
ATOM 1674 C C . GLN A 1 216 ? 5.976 -6.157 -25.888 1.00 89.12 216 GLN A C 1
ATOM 1676 O O . GLN A 1 216 ? 5.717 -5.996 -24.694 1.00 89.12 216 GLN A O 1
ATOM 1681 N N . PHE A 1 217 ? 5.174 -5.731 -26.863 1.00 91.75 217 PHE A N 1
ATOM 1682 C CA . PHE A 1 217 ? 3.897 -5.066 -26.626 1.00 91.75 217 PHE A CA 1
ATOM 1683 C C . PHE A 1 217 ? 2.722 -5.930 -27.116 1.00 91.75 217 PHE A C 1
ATOM 1685 O O . PHE A 1 217 ? 2.790 -6.477 -28.218 1.00 91.75 217 PHE A O 1
ATOM 1692 N N . PRO A 1 218 ? 1.620 -6.023 -26.350 1.00 95.00 218 PRO A N 1
ATOM 1693 C CA . PRO A 1 218 ? 1.432 -5.439 -25.020 1.00 95.00 218 PRO A CA 1
ATOM 1694 C C . PRO A 1 218 ? 2.308 -6.121 -23.951 1.00 95.00 218 PRO A C 1
ATOM 1696 O O . PRO A 1 218 ? 2.550 -7.323 -24.021 1.00 95.00 218 PRO A O 1
ATOM 1699 N N . ARG A 1 219 ? 2.738 -5.366 -22.932 1.00 95.56 219 ARG A N 1
ATOM 1700 C CA . ARG A 1 219 ? 3.479 -5.876 -21.764 1.00 95.56 219 ARG A CA 1
ATOM 1701 C C . ARG A 1 219 ? 2.580 -6.725 -20.858 1.00 95.56 219 ARG A C 1
ATOM 1703 O O . ARG A 1 219 ? 2.073 -6.268 -19.834 1.00 95.56 219 ARG A O 1
ATOM 1710 N N . THR A 1 220 ? 2.319 -7.966 -21.269 1.00 95.31 220 THR A N 1
ATOM 1711 C CA . THR A 1 220 ? 1.429 -8.910 -20.564 1.00 95.31 220 THR A CA 1
ATOM 1712 C C . THR A 1 220 ? 1.945 -9.304 -19.182 1.00 95.31 220 THR A C 1
ATOM 1714 O O . THR A 1 220 ? 1.159 -9.654 -18.302 1.00 95.31 220 THR A O 1
ATOM 1717 N N . ASP A 1 221 ? 3.256 -9.229 -18.980 1.00 93.75 221 ASP A N 1
ATOM 1718 C CA . ASP A 1 221 ? 3.914 -9.370 -17.686 1.00 93.75 221 ASP A CA 1
ATOM 1719 C C . ASP A 1 221 ? 3.489 -8.255 -16.716 1.00 93.75 221 ASP A C 1
ATOM 1721 O O . ASP A 1 221 ? 3.032 -8.550 -15.612 1.00 93.75 221 ASP A O 1
ATOM 1725 N N . LEU A 1 222 ? 3.511 -6.989 -17.149 1.00 94.94 222 LEU A N 1
ATOM 1726 C CA . LEU A 1 222 ? 3.043 -5.860 -16.336 1.00 94.94 222 LEU A CA 1
ATOM 1727 C C . LEU A 1 222 ? 1.531 -5.905 -16.103 1.00 94.94 222 LEU A C 1
ATOM 1729 O O . LEU A 1 222 ? 1.067 -5.598 -15.006 1.00 94.94 222 LEU A O 1
ATOM 1733 N N . VAL A 1 223 ? 0.752 -6.338 -17.100 1.00 96.88 223 VAL A N 1
ATOM 1734 C CA . VAL A 1 223 ? -0.690 -6.589 -16.924 1.00 96.88 223 VAL A CA 1
ATOM 1735 C C . VAL A 1 223 ? -0.926 -7.645 -15.841 1.00 96.88 223 VAL A C 1
ATOM 1737 O O . VAL A 1 223 ? -1.794 -7.460 -14.986 1.00 96.88 223 VAL A O 1
ATOM 1740 N N . SER A 1 224 ? -0.132 -8.718 -15.836 1.00 96.12 224 SER A N 1
ATOM 1741 C CA . SER A 1 224 ? -0.242 -9.780 -14.833 1.00 96.12 224 SER A CA 1
ATOM 1742 C C . SER A 1 224 ? 0.105 -9.276 -13.435 1.00 96.12 224 SER A C 1
ATOM 1744 O O . SER A 1 224 ? -0.651 -9.515 -12.497 1.00 96.12 224 SER A O 1
ATOM 1746 N N . ILE A 1 225 ? 1.202 -8.531 -13.294 1.00 94.75 225 ILE A N 1
ATOM 1747 C CA . ILE A 1 225 ? 1.657 -8.011 -11.999 1.00 94.75 225 ILE A CA 1
ATOM 1748 C C . ILE A 1 225 ? 0.691 -6.947 -11.458 1.00 94.75 225 ILE A C 1
ATOM 1750 O O . ILE A 1 225 ? 0.229 -7.060 -10.325 1.00 94.75 225 ILE A O 1
ATOM 1754 N N . PHE A 1 226 ? 0.342 -5.936 -12.259 1.00 96.44 226 PHE A N 1
ATOM 1755 C CA . PHE A 1 226 ? -0.403 -4.774 -11.768 1.00 96.44 226 PHE A CA 1
ATOM 1756 C C . PHE A 1 226 ? -1.923 -4.925 -11.840 1.00 96.44 226 PHE A C 1
ATOM 1758 O O . PHE A 1 226 ? -2.623 -4.372 -10.991 1.00 96.44 226 PHE A O 1
ATOM 1765 N N . LEU A 1 227 ? -2.464 -5.637 -12.837 1.00 97.25 227 LEU A N 1
ATOM 1766 C CA . LEU A 1 227 ? -3.896 -5.567 -13.149 1.00 97.25 227 LEU A CA 1
ATOM 1767 C C . LEU A 1 227 ? -4.673 -6.847 -12.868 1.00 97.25 227 LEU A C 1
ATOM 1769 O O . LEU A 1 227 ? -5.806 -6.737 -12.410 1.00 97.25 227 LEU A O 1
ATOM 1773 N N . THR A 1 228 ? -4.136 -8.039 -13.129 1.00 97.56 228 THR A N 1
ATOM 1774 C CA . THR A 1 228 ? -4.918 -9.292 -13.013 1.00 97.56 228 THR A CA 1
ATOM 1775 C C . THR A 1 228 ? -4.485 -10.192 -11.859 1.00 97.56 228 THR A C 1
ATOM 1777 O O . THR A 1 228 ? -5.286 -10.983 -11.358 1.00 97.56 228 THR A O 1
ATOM 1780 N N . GLY A 1 229 ? -3.234 -10.066 -11.418 1.00 97.38 229 GLY A N 1
ATOM 1781 C CA . GLY A 1 229 ? -2.532 -11.084 -10.642 1.00 97.38 229 GLY A CA 1
ATOM 1782 C C . GLY A 1 229 ? -1.891 -12.139 -11.551 1.00 97.38 229 GLY A C 1
ATOM 1783 O O . GLY A 1 229 ? -2.265 -12.298 -12.720 1.00 97.38 229 GLY A O 1
ATOM 1784 N N . VAL A 1 230 ? -0.909 -12.846 -10.997 1.00 97.69 230 VAL A N 1
ATOM 1785 C CA . VAL A 1 230 ? -0.086 -13.838 -11.697 1.00 97.69 230 VAL A CA 1
ATOM 1786 C C . VAL A 1 230 ? -0.764 -15.208 -11.624 1.00 97.69 230 VAL A C 1
ATOM 1788 O O . VAL A 1 230 ? -1.217 -15.639 -10.558 1.00 97.69 230 VAL A O 1
ATOM 1791 N N . GLU A 1 231 ? -0.861 -15.883 -12.772 1.00 96.88 231 GLU A N 1
ATOM 1792 C CA . GLU A 1 231 ? -1.454 -17.222 -12.895 1.00 96.88 231 GLU A CA 1
ATOM 1793 C C . GLU A 1 231 ? -0.757 -18.221 -11.961 1.00 96.88 231 GLU A C 1
ATOM 1795 O O . GLU A 1 231 ? 0.465 -18.208 -11.832 1.00 96.88 231 GLU A O 1
ATOM 1800 N N . GLY A 1 232 ? -1.533 -19.062 -11.273 1.00 95.69 232 GLY A N 1
ATOM 1801 C CA . GLY A 1 232 ? -1.009 -19.999 -10.270 1.00 95.69 232 GLY A CA 1
ATOM 1802 C C . GLY A 1 232 ? -0.495 -19.368 -8.964 1.00 95.69 232 GLY A C 1
ATOM 1803 O O . GLY A 1 232 ? -0.175 -20.107 -8.036 1.00 95.69 232 GLY A O 1
ATOM 1804 N N . LEU A 1 233 ? -0.448 -18.033 -8.854 1.00 97.62 233 LEU A N 1
ATOM 1805 C CA . LEU A 1 233 ? -0.000 -17.322 -7.653 1.00 97.62 233 LEU A CA 1
ATOM 1806 C C . LEU A 1 233 ? -1.165 -16.642 -6.928 1.00 97.62 233 LEU A C 1
ATOM 1808 O O . LEU A 1 233 ? -1.518 -17.044 -5.825 1.00 97.62 233 LEU A O 1
ATOM 1812 N N . ASN A 1 234 ? -1.749 -15.604 -7.530 1.00 97.56 234 ASN A N 1
ATOM 1813 C CA . ASN A 1 234 ? -2.737 -14.725 -6.887 1.00 97.56 234 ASN A CA 1
ATOM 1814 C C . ASN A 1 234 ? -3.734 -14.102 -7.879 1.00 97.56 234 ASN A C 1
ATOM 1816 O O . ASN A 1 234 ? -4.352 -13.076 -7.585 1.00 97.56 234 ASN A O 1
ATOM 1820 N N . LYS A 1 235 ? -3.862 -14.676 -9.077 1.00 97.06 235 LYS A N 1
ATOM 1821 C CA . LYS A 1 235 ? -4.780 -14.183 -10.104 1.00 97.06 235 LYS A CA 1
ATOM 1822 C C . LYS A 1 235 ? -6.229 -14.203 -9.626 1.00 97.06 235 LYS A C 1
ATOM 1824 O O . LYS A 1 235 ? -6.686 -15.160 -9.007 1.00 97.06 235 LYS A O 1
ATOM 1829 N N . THR A 1 236 ? -6.964 -13.149 -9.967 1.00 94.50 236 THR A N 1
ATOM 1830 C CA . THR A 1 236 ? -8.409 -13.047 -9.732 1.00 94.50 236 THR A CA 1
ATOM 1831 C C . THR A 1 236 ? -9.134 -12.636 -11.013 1.00 94.50 236 THR A C 1
ATOM 1833 O O . THR A 1 236 ? -8.512 -12.286 -12.014 1.00 94.50 236 THR A O 1
ATOM 1836 N N . ASN A 1 237 ? -10.469 -12.643 -10.990 1.00 93.00 237 ASN A N 1
ATOM 1837 C CA . ASN A 1 237 ? -11.282 -12.181 -12.124 1.00 93.00 237 ASN A CA 1
ATOM 1838 C C . ASN A 1 237 ? -11.297 -10.647 -12.275 1.00 93.00 237 ASN A C 1
ATOM 1840 O O . ASN A 1 237 ? -11.775 -10.124 -13.281 1.00 93.00 237 ASN A O 1
ATOM 1844 N N . ALA A 1 238 ? -10.813 -9.905 -11.274 1.00 93.31 238 ALA A N 1
ATOM 1845 C CA . ALA A 1 238 ? -10.759 -8.451 -11.329 1.00 93.31 238 ALA A CA 1
ATOM 1846 C C . ALA A 1 238 ? -9.551 -7.994 -12.155 1.00 93.31 238 ALA A C 1
ATOM 1848 O O . ALA A 1 238 ? -8.421 -8.376 -11.854 1.00 93.31 238 ALA A O 1
ATOM 1849 N N . THR A 1 239 ? -9.788 -7.123 -13.140 1.00 96.38 239 THR A N 1
ATOM 1850 C CA . THR A 1 239 ? -8.735 -6.437 -13.908 1.00 96.38 239 THR A CA 1
ATOM 1851 C C . THR A 1 239 ? -8.650 -4.981 -13.458 1.00 96.38 239 THR A C 1
ATOM 1853 O O . THR A 1 239 ? -9.404 -4.134 -13.932 1.00 96.38 239 THR A O 1
ATOM 1856 N N . ALA A 1 240 ? -7.792 -4.719 -12.476 1.00 97.44 240 ALA A N 1
ATOM 1857 C CA . ALA A 1 240 ? -7.606 -3.419 -11.844 1.00 97.44 240 ALA A CA 1
ATOM 1858 C C . ALA A 1 240 ? -6.312 -3.387 -11.018 1.00 97.44 240 ALA A C 1
ATOM 1860 O O . ALA A 1 240 ? -5.844 -4.431 -10.546 1.00 97.44 240 ALA A O 1
ATOM 1861 N N . GLU A 1 241 ? -5.801 -2.178 -10.802 1.00 97.12 241 GLU A N 1
ATOM 1862 C CA . GLU A 1 241 ? -4.639 -1.855 -9.978 1.00 97.12 241 GLU A CA 1
ATOM 1863 C C . GLU A 1 241 ? -4.958 -2.160 -8.505 1.00 97.12 241 GLU A C 1
ATOM 1865 O O . GLU A 1 241 ? -5.603 -1.376 -7.805 1.00 97.12 241 GLU A O 1
ATOM 1870 N N . LEU A 1 242 ? -4.600 -3.374 -8.077 1.00 97.44 242 LEU A N 1
ATOM 1871 C CA . LEU A 1 242 ? -4.863 -3.912 -6.741 1.00 97.44 242 LEU A CA 1
ATOM 1872 C C . LEU A 1 242 ? -3.664 -4.751 -6.287 1.00 97.44 242 LEU A C 1
ATOM 1874 O O . LEU A 1 242 ? -3.129 -5.554 -7.053 1.00 97.44 242 LEU A O 1
ATOM 1878 N N . MET A 1 243 ? -3.305 -4.630 -5.014 1.00 96.94 243 MET A N 1
ATOM 1879 C CA . MET A 1 243 ? -2.351 -5.504 -4.346 1.00 96.94 243 MET A CA 1
ATOM 1880 C C . MET A 1 243 ? -3.074 -6.798 -3.981 1.00 96.94 243 MET A C 1
ATOM 1882 O O . MET A 1 243 ? -4.042 -6.767 -3.215 1.00 96.94 243 MET A O 1
ATOM 1886 N N . ARG A 1 244 ? -2.637 -7.923 -4.548 1.00 97.69 244 ARG A N 1
ATOM 1887 C CA . ARG A 1 244 ? -3.295 -9.228 -4.396 1.00 97.69 244 ARG A CA 1
ATOM 1888 C C . ARG A 1 244 ? -2.468 -10.146 -3.515 1.00 97.69 244 ARG A C 1
ATOM 1890 O O . ARG A 1 244 ? -1.303 -10.373 -3.809 1.00 97.69 244 ARG A O 1
ATOM 1897 N N . LEU A 1 245 ? -3.084 -10.714 -2.485 1.00 97.62 245 LEU A N 1
ATOM 1898 C CA . LEU A 1 245 ? -2.457 -11.677 -1.583 1.00 97.62 245 LEU A CA 1
ATOM 1899 C C . LEU A 1 245 ? -3.273 -12.969 -1.563 1.00 97.62 245 LEU A C 1
ATOM 1901 O O . LEU A 1 245 ? -4.406 -12.976 -1.082 1.00 97.62 245 LEU A O 1
ATOM 1905 N N . ASN A 1 246 ? -2.681 -14.054 -2.049 1.00 97.62 246 ASN A N 1
ATOM 1906 C CA . ASN A 1 246 ? -3.154 -15.412 -1.846 1.00 97.62 246 ASN A CA 1
ATOM 1907 C C . ASN A 1 246 ? -2.747 -15.881 -0.446 1.00 97.62 246 ASN A C 1
ATOM 1909 O O . ASN A 1 246 ? -1.579 -16.158 -0.174 1.00 97.62 246 ASN A O 1
ATOM 1913 N N . THR A 1 247 ? -3.733 -15.964 0.439 1.00 96.38 247 THR A N 1
ATOM 1914 C CA . THR A 1 247 ? -3.575 -16.321 1.850 1.00 96.38 247 THR A CA 1
ATOM 1915 C C . THR A 1 247 ? -3.417 -17.825 2.075 1.00 96.38 247 THR A C 1
ATOM 1917 O O . THR A 1 247 ? -3.099 -18.230 3.191 1.00 96.38 247 THR A O 1
ATOM 1920 N N . ALA A 1 248 ? -3.593 -18.660 1.042 1.00 95.88 248 ALA A N 1
ATOM 1921 C CA . ALA A 1 248 ? -3.270 -20.087 1.109 1.00 95.88 248 ALA A CA 1
ATOM 1922 C C . ALA A 1 248 ? -1.754 -20.348 1.047 1.00 95.88 248 ALA A C 1
ATOM 1924 O O . ALA A 1 248 ? -1.298 -21.433 1.408 1.00 95.88 248 ALA A O 1
ATOM 1925 N N . ILE A 1 249 ? -0.965 -19.363 0.604 1.00 97.06 249 ILE A N 1
ATOM 1926 C CA . ILE A 1 249 ? 0.496 -19.428 0.633 1.00 97.06 249 ILE A CA 1
ATOM 1927 C C . ILE A 1 249 ? 0.964 -18.966 2.013 1.00 97.06 249 ILE A C 1
ATOM 1929 O O . ILE A 1 249 ? 0.764 -17.816 2.402 1.00 97.06 249 ILE A O 1
ATOM 1933 N N . ALA A 1 250 ? 1.599 -19.870 2.759 1.00 95.94 250 ALA A N 1
ATOM 1934 C CA . ALA A 1 250 ? 2.095 -19.564 4.094 1.00 95.94 250 ALA A CA 1
ATOM 1935 C C . ALA A 1 250 ? 3.205 -18.493 4.047 1.00 95.94 250 ALA A C 1
ATOM 1937 O O . ALA A 1 250 ? 4.110 -18.581 3.208 1.00 95.94 250 ALA A O 1
ATOM 1938 N N . PRO A 1 251 ? 3.187 -17.500 4.955 1.00 95.19 251 PRO A N 1
ATOM 1939 C CA . PRO A 1 251 ? 4.257 -16.519 5.040 1.00 95.19 251 PRO A CA 1
ATOM 1940 C C . PRO A 1 251 ? 5.547 -17.171 5.546 1.00 95.19 251 PRO A C 1
ATOM 1942 O O . PRO A 1 251 ? 5.530 -17.987 6.470 1.00 95.19 251 PRO A O 1
ATOM 1945 N N . LYS A 1 252 ? 6.691 -16.765 4.990 1.00 96.12 252 LYS A N 1
ATOM 1946 C CA . LYS A 1 252 ? 8.003 -17.120 5.545 1.00 96.12 252 LYS A CA 1
ATOM 1947 C C . LYS A 1 252 ? 8.377 -16.204 6.708 1.00 96.12 252 LYS A C 1
ATOM 1949 O O . LYS A 1 252 ? 8.062 -15.012 6.702 1.00 96.12 252 LYS A O 1
ATOM 1954 N N . ALA A 1 253 ? 9.095 -16.747 7.691 1.00 95.62 253 ALA A N 1
ATOM 1955 C CA . ALA A 1 253 ? 9.722 -15.947 8.742 1.00 95.62 253 ALA A CA 1
ATOM 1956 C C . ALA A 1 253 ? 10.732 -14.964 8.133 1.00 95.62 253 ALA A C 1
ATOM 1958 O O . ALA A 1 253 ? 11.412 -15.330 7.180 1.00 95.62 253 ALA A O 1
ATOM 1959 N N . ALA A 1 254 ? 10.865 -13.760 8.703 1.00 94.25 254 ALA A N 1
ATOM 1960 C CA . ALA A 1 254 ? 11.658 -12.659 8.137 1.00 94.25 254 ALA A CA 1
ATOM 1961 C C . ALA A 1 254 ? 13.070 -13.070 7.675 1.00 94.25 254 ALA A C 1
ATOM 1963 O O . ALA A 1 254 ? 13.467 -12.748 6.563 1.00 94.25 254 ALA A O 1
ATOM 1964 N N . ALA A 1 255 ? 13.793 -13.854 8.481 1.00 95.44 255 ALA A N 1
ATOM 1965 C CA . ALA A 1 255 ? 15.150 -14.308 8.160 1.00 95.44 255 ALA A CA 1
ATOM 1966 C C . ALA A 1 255 ? 15.241 -15.295 6.975 1.00 95.44 255 ALA A C 1
ATOM 1968 O O . ALA A 1 255 ? 16.332 -15.549 6.479 1.00 95.44 255 ALA A O 1
ATOM 1969 N N . ALA A 1 256 ? 14.119 -15.875 6.545 1.00 96.25 256 ALA A N 1
ATOM 1970 C CA . ALA A 1 256 ? 14.031 -16.820 5.431 1.00 96.25 256 ALA A CA 1
ATOM 1971 C C . ALA A 1 256 ? 13.366 -16.212 4.182 1.00 96.25 256 ALA A C 1
ATOM 1973 O O . ALA A 1 256 ? 13.110 -16.925 3.209 1.00 96.25 256 ALA A O 1
ATOM 1974 N N . GLN A 1 257 ? 13.024 -14.922 4.226 1.00 96.62 257 GLN A N 1
ATOM 1975 C CA . GLN A 1 257 ? 12.417 -14.215 3.104 1.00 96.62 257 GLN A CA 1
ATOM 1976 C C . GLN A 1 257 ? 13.495 -13.864 2.078 1.00 96.62 257 GLN A C 1
ATOM 1978 O O . GLN A 1 257 ? 14.564 -13.379 2.440 1.00 96.62 257 GLN A O 1
ATOM 1983 N N . SER A 1 258 ? 13.201 -14.075 0.794 1.00 95.50 258 SER A N 1
ATOM 1984 C CA . SER A 1 258 ? 13.973 -13.423 -0.268 1.00 95.50 258 SER A CA 1
ATOM 1985 C C . SER A 1 258 ? 13.415 -12.020 -0.475 1.00 95.50 258 SER A C 1
ATOM 1987 O O . SER A 1 258 ? 12.207 -11.882 -0.674 1.00 95.50 258 SER A O 1
ATOM 1989 N N . ASN A 1 259 ? 14.267 -10.994 -0.455 1.00 92.50 259 ASN A N 1
ATOM 1990 C CA . ASN A 1 259 ? 13.856 -9.623 -0.772 1.00 92.50 259 ASN A CA 1
ATOM 1991 C C . ASN A 1 259 ? 13.335 -9.505 -2.216 1.00 92.50 259 ASN A C 1
ATOM 1993 O O . ASN A 1 259 ? 12.443 -8.711 -2.466 1.00 92.50 259 ASN A O 1
ATOM 1997 N N . LEU A 1 260 ? 13.795 -10.353 -3.141 1.00 93.62 260 LEU A N 1
ATOM 1998 C CA . LEU A 1 260 ? 13.302 -10.408 -4.524 1.00 93.62 260 LEU A CA 1
ATOM 1999 C C . LEU A 1 260 ? 11.919 -11.075 -4.666 1.00 93.62 260 LEU A C 1
ATOM 2001 O O . LEU A 1 260 ? 11.429 -11.261 -5.782 1.00 93.62 260 LEU A O 1
ATOM 2005 N N . GLY A 1 261 ? 11.298 -11.503 -3.560 1.00 95.44 261 GLY A N 1
ATOM 2006 C CA . GLY A 1 261 ? 9.982 -12.137 -3.563 1.00 95.44 261 GLY A CA 1
ATOM 2007 C C . GLY A 1 261 ? 9.904 -13.311 -4.541 1.00 95.44 261 GLY A C 1
ATOM 2008 O O . GLY A 1 261 ? 10.744 -14.216 -4.519 1.00 95.44 261 GLY A O 1
ATOM 2009 N N . VAL A 1 262 ? 8.909 -13.287 -5.429 1.00 95.81 262 VAL A N 1
ATOM 2010 C CA . VAL A 1 262 ? 8.679 -14.357 -6.412 1.00 95.81 262 VAL A CA 1
ATOM 2011 C C . VAL A 1 262 ? 9.871 -14.546 -7.352 1.00 95.81 262 VAL A C 1
ATOM 2013 O O . VAL A 1 262 ? 10.198 -15.688 -7.673 1.00 95.81 262 VAL A O 1
ATOM 2016 N N . LEU A 1 263 ? 10.560 -13.468 -7.747 1.00 93.56 263 LEU A N 1
ATOM 2017 C CA . LEU A 1 263 ? 11.755 -13.559 -8.598 1.00 93.56 263 LEU A CA 1
ATOM 2018 C C . LEU A 1 263 ? 12.908 -14.280 -7.888 1.00 93.56 263 LEU A C 1
ATOM 2020 O O . LEU A 1 263 ? 13.689 -14.979 -8.527 1.00 93.56 263 LEU A O 1
ATOM 2024 N N . GLY A 1 264 ? 12.971 -14.176 -6.560 1.00 94.75 264 GLY A N 1
ATOM 2025 C CA . GLY A 1 264 ? 13.906 -14.916 -5.713 1.00 94.75 264 GLY A CA 1
ATOM 2026 C C . GLY A 1 264 ? 13.445 -16.324 -5.323 1.00 94.75 264 GLY A C 1
ATOM 2027 O O . GLY A 1 264 ? 14.015 -16.912 -4.404 1.00 94.75 264 GLY A O 1
ATOM 2028 N N . GLY A 1 265 ? 12.392 -16.863 -5.952 1.00 95.81 265 GLY A N 1
ATOM 2029 C CA . GLY A 1 265 ? 11.829 -18.177 -5.617 1.00 95.81 265 GLY A CA 1
ATOM 2030 C C . GLY A 1 265 ? 11.003 -18.199 -4.322 1.00 95.81 265 GLY A C 1
ATOM 2031 O O . GLY A 1 265 ? 10.731 -19.263 -3.762 1.00 95.81 265 GLY A O 1
ATOM 2032 N N . ASP A 1 266 ? 10.598 -17.036 -3.813 1.00 97.31 266 ASP A N 1
ATOM 2033 C CA . ASP A 1 266 ? 9.770 -16.897 -2.621 1.00 97.31 266 ASP A CA 1
ATOM 2034 C C . ASP A 1 266 ? 8.346 -16.453 -2.972 1.00 97.31 266 ASP A C 1
ATOM 2036 O O . ASP A 1 266 ? 8.031 -15.266 -3.024 1.00 97.31 266 ASP A O 1
ATOM 2040 N N . THR A 1 267 ? 7.449 -17.424 -3.148 1.00 97.50 267 THR A N 1
ATOM 2041 C CA . THR A 1 267 ? 6.036 -17.183 -3.492 1.00 97.50 267 THR A CA 1
ATOM 2042 C C . THR A 1 267 ? 5.232 -16.455 -2.410 1.00 97.50 267 THR A C 1
ATOM 2044 O O . THR A 1 267 ? 4.088 -16.070 -2.652 1.00 97.50 267 THR A O 1
ATOM 2047 N N . SER A 1 268 ? 5.801 -16.260 -1.216 1.00 97.06 268 SER A N 1
ATOM 2048 C CA . SER A 1 268 ? 5.185 -15.479 -0.137 1.00 97.06 268 SER A CA 1
ATOM 2049 C C . SER A 1 268 ? 5.550 -13.985 -0.166 1.00 97.06 268 SER A C 1
ATOM 2051 O O . SER A 1 268 ? 5.097 -13.243 0.704 1.00 97.06 268 SER A O 1
ATOM 2053 N N . GLY A 1 269 ? 6.387 -13.553 -1.117 1.00 96.56 269 GLY A N 1
ATOM 2054 C CA . GLY A 1 269 ? 6.749 -12.149 -1.341 1.00 96.56 269 GLY A CA 1
ATOM 2055 C C . GLY A 1 269 ? 6.105 -11.544 -2.586 1.00 96.56 269 GLY A C 1
ATOM 2056 O O . GLY A 1 269 ? 5.348 -12.203 -3.301 1.00 96.56 269 GLY A O 1
ATOM 2057 N N . TYR A 1 270 ? 6.420 -10.277 -2.852 1.00 96.25 270 TYR A N 1
ATOM 2058 C CA . TYR A 1 270 ? 5.904 -9.532 -4.003 1.00 96.25 270 TYR A CA 1
ATOM 2059 C C . TYR A 1 270 ? 6.058 -10.298 -5.338 1.00 96.25 270 TYR A C 1
ATOM 2061 O O . TYR A 1 270 ? 7.111 -10.899 -5.578 1.00 96.25 270 TYR A O 1
ATOM 2069 N N . PRO A 1 271 ? 5.023 -10.314 -6.212 1.00 96.31 271 PRO A N 1
ATOM 2070 C CA . PRO A 1 271 ? 3.742 -9.595 -6.118 1.00 96.31 271 PRO A CA 1
ATOM 2071 C C . PRO A 1 271 ? 2.611 -10.307 -5.349 1.00 96.31 271 PRO A C 1
ATOM 2073 O O . PRO A 1 271 ? 1.453 -9.909 -5.482 1.00 96.31 271 PRO A O 1
ATOM 2076 N N . ASN A 1 272 ? 2.885 -11.350 -4.554 1.00 97.62 272 ASN A N 1
ATOM 2077 C CA . ASN A 1 272 ? 1.880 -11.977 -3.686 1.00 97.62 272 ASN A CA 1
ATOM 2078 C C . ASN A 1 272 ? 1.729 -11.223 -2.354 1.00 97.62 272 ASN A C 1
ATOM 2080 O O . ASN A 1 272 ? 2.206 -11.650 -1.304 1.00 97.62 272 ASN A O 1
ATOM 2084 N N . GLY A 1 273 ? 1.071 -10.069 -2.407 1.00 96.00 273 GLY A N 1
ATOM 2085 C CA . GLY A 1 273 ? 1.161 -9.058 -1.364 1.00 96.00 273 GLY A CA 1
ATOM 2086 C C . GLY A 1 273 ? 2.501 -8.327 -1.437 1.00 96.00 273 GLY A C 1
ATOM 2087 O O . GLY A 1 273 ? 3.254 -8.462 -2.397 1.00 96.00 273 GLY A O 1
ATOM 2088 N N . ARG A 1 274 ? 2.798 -7.526 -0.416 1.00 94.50 274 ARG A N 1
ATOM 2089 C CA . ARG A 1 274 ? 4.096 -6.866 -0.273 1.00 94.50 274 ARG A CA 1
ATOM 2090 C C . ARG A 1 274 ? 4.501 -6.870 1.187 1.00 94.50 274 ARG A C 1
ATOM 2092 O O . ARG A 1 274 ? 3.773 -6.356 2.039 1.00 94.50 274 ARG A O 1
ATOM 2099 N N . ARG A 1 275 ? 5.670 -7.428 1.471 1.00 94.50 275 ARG A N 1
ATOM 2100 C CA . ARG A 1 275 ? 6.282 -7.414 2.799 1.00 94.50 275 ARG A CA 1
ATOM 2101 C C . ARG A 1 275 ? 7.190 -6.188 2.928 1.00 94.50 275 ARG A C 1
ATOM 2103 O O . ARG A 1 275 ? 7.677 -5.687 1.916 1.00 94.50 275 ARG A O 1
ATOM 2110 N N . PRO A 1 276 ? 7.461 -5.702 4.152 1.00 91.25 276 PRO A N 1
ATOM 2111 C CA . PRO A 1 276 ? 8.320 -4.536 4.348 1.00 91.25 276 PRO A CA 1
ATOM 2112 C C . PRO A 1 276 ? 9.722 -4.650 3.737 1.00 91.25 276 PRO A C 1
ATOM 2114 O O . PRO A 1 276 ? 10.281 -3.632 3.359 1.00 91.25 276 PRO A O 1
ATOM 2117 N N . GLY A 1 277 ? 10.280 -5.862 3.656 1.00 89.81 277 GLY A N 1
ATOM 2118 C CA . GLY A 1 277 ? 11.609 -6.114 3.091 1.00 89.81 277 GLY A CA 1
ATOM 2119 C C . GLY A 1 277 ? 11.616 -6.530 1.619 1.00 89.81 277 GLY A C 1
ATOM 2120 O O . GLY A 1 277 ? 12.678 -6.887 1.122 1.00 89.81 277 GLY A O 1
ATOM 2121 N N . ASP A 1 278 ? 10.463 -6.541 0.941 1.00 92.62 278 ASP A N 1
ATOM 2122 C CA . ASP A 1 278 ? 10.424 -6.864 -0.487 1.00 92.62 278 ASP A CA 1
ATOM 2123 C C . ASP A 1 278 ? 10.984 -5.692 -1.304 1.00 92.62 278 ASP A C 1
ATOM 2125 O O . ASP A 1 278 ? 10.508 -4.555 -1.184 1.00 92.62 278 ASP A O 1
ATOM 2129 N N . ASP A 1 279 ? 11.947 -6.002 -2.168 1.00 88.88 279 ASP A N 1
ATOM 2130 C CA . ASP A 1 279 ? 12.372 -5.145 -3.262 1.00 88.88 279 ASP A CA 1
ATOM 2131 C C . ASP A 1 279 ? 11.339 -5.251 -4.388 1.00 88.88 279 ASP A C 1
ATOM 2133 O O . ASP A 1 279 ? 11.053 -6.319 -4.928 1.00 88.88 279 ASP A O 1
ATOM 2137 N N . VAL A 1 280 ? 10.706 -4.122 -4.673 1.00 86.31 280 VAL A N 1
ATOM 2138 C CA . VAL A 1 280 ? 9.560 -4.004 -5.585 1.00 86.31 280 VAL A CA 1
ATOM 2139 C C . VAL A 1 280 ? 9.865 -3.110 -6.774 1.00 86.31 280 VAL A C 1
ATOM 2141 O O . VAL A 1 280 ? 8.978 -2.842 -7.583 1.00 86.31 280 VAL A O 1
ATOM 2144 N N . VAL A 1 281 ? 11.096 -2.610 -6.841 1.00 76.12 281 VAL A N 1
ATOM 2145 C CA . VAL A 1 281 ? 11.520 -1.653 -7.850 1.00 76.12 281 VAL A CA 1
ATOM 2146 C C . VAL A 1 281 ? 12.749 -2.158 -8.598 1.00 76.12 281 VAL A C 1
ATOM 2148 O O . VAL A 1 281 ? 12.819 -1.892 -9.789 1.00 76.12 281 VAL A O 1
ATOM 2151 N N . GLU A 1 282 ? 13.642 -2.900 -7.927 1.00 64.94 282 GLU A N 1
ATOM 2152 C CA . GLU A 1 282 ? 14.922 -3.429 -8.421 1.00 64.94 282 GLU A CA 1
ATOM 2153 C C . GLU A 1 282 ? 15.588 -2.514 -9.458 1.00 64.94 282 GLU A C 1
ATOM 2155 O O . GLU A 1 282 ? 15.381 -2.616 -10.666 1.00 64.94 282 GLU A O 1
ATOM 2160 N N . PHE A 1 283 ? 16.397 -1.590 -8.950 1.00 56.28 283 PHE A N 1
ATOM 2161 C CA . PHE A 1 283 ? 17.095 -0.575 -9.736 1.00 56.28 283 PHE A CA 1
ATOM 2162 C C . PHE A 1 283 ? 18.618 -0.795 -9.798 1.00 56.28 283 PHE A C 1
ATOM 2164 O O . PHE A 1 283 ? 19.361 0.157 -10.048 1.00 56.28 283 PHE A O 1
ATOM 2171 N N . ARG A 1 284 ? 19.083 -2.025 -9.548 1.00 47.09 284 ARG A N 1
ATOM 2172 C CA . ARG A 1 284 ? 20.487 -2.414 -9.744 1.00 47.09 284 ARG A CA 1
ATOM 2173 C C . ARG A 1 284 ? 20.763 -2.783 -11.196 1.00 47.09 284 ARG A C 1
ATOM 2175 O O . ARG A 1 284 ? 19.852 -3.310 -11.870 1.00 47.09 284 ARG A O 1
#

Mean predicted aligned error: 5.27 Å

Solvent-accessible surface area (backbone atoms only — not comparable to full-atom values): 16859 Å² total; per-residu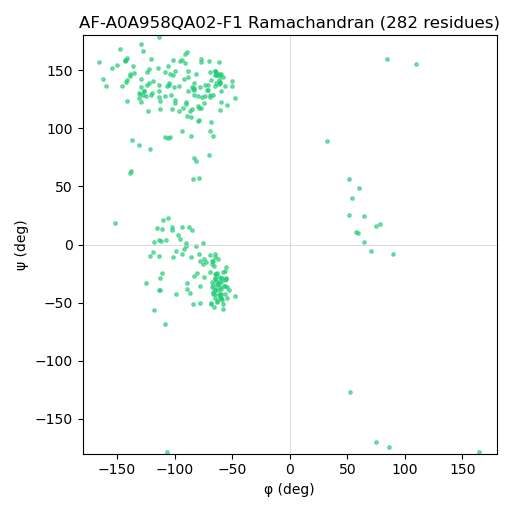e (Å²): 132,90,50,68,51,69,54,62,53,63,66,89,88,44,95,67,50,46,62,34,23,34,62,86,78,63,44,54,70,42,66,37,48,76,67,91,85,43,56,92,81,43,75,55,53,65,65,57,46,56,73,39,54,38,54,23,40,42,78,87,34,97,55,69,27,40,38,39,48,34,71,48,84,78,57,80,85,73,65,60,69,34,51,73,53,81,57,60,65,64,51,89,53,63,96,76,72,64,82,69,89,57,76,90,52,89,38,72,43,81,47,77,48,72,54,64,85,58,68,50,58,95,94,53,54,59,48,72,44,64,48,73,45,66,45,53,72,36,78,44,76,43,99,73,58,43,92,99,43,47,61,46,74,40,75,58,77,40,52,66,31,49,50,44,54,85,54,40,65,72,68,42,37,50,79,94,49,28,66,60,55,19,49,49,63,48,93,56,36,74,83,52,42,60,33,49,33,58,49,62,63,41,60,50,48,25,74,77,68,76,48,90,50,84,79,66,74,64,27,60,67,49,37,21,62,45,24,29,33,40,83,99,64,32,49,54,94,59,70,25,60,34,32,21,30,30,70,78,52,69,75,64,58,78,94,72,53,41,39,49,3,42,84,57,76,24,72,52,21,33,74,35,30,77,50,65,69,38,57,83,75,78,77,96